Protein AF-A0A6I7WMU7-F1 (afdb_monomer_lite)

Secondary structure (DSSP, 8-state):
--THHHHHHHHHHHHHTTT--EE-TTS-EEEEEE-TTS-EEEEE---S---S---S--SS--HHHHHHHHHHTT---SS-PPPHHHHHHHHHTS--SSPEEEETT-TTTHHHHHHHHHHHHH----EEEE----PBPPTTSHHHHTT--BHHHHHHHHHHHHHHHHHHHTTTSTTGGG-------------SB------GGG--TTHHHHTS--B-TT--HHHHHHHHHHHTT--TTS-------TT--

Structure (mmCIF, N/CA/C/O backbone):
data_AF-A0A6I7WMU7-F1
#
_entry.id   AF-A0A6I7WMU7-F1
#
loop_
_atom_site.group_PDB
_atom_site.id
_atom_site.type_symbol
_atom_site.label_atom_id
_atom_site.label_alt_id
_atom_site.label_comp_id
_atom_site.label_asym_id
_atom_site.label_entity_id
_atom_site.label_seq_id
_atom_site.pdbx_PDB_ins_code
_atom_site.Cartn_x
_atom_site.Cartn_y
_atom_site.Cartn_z
_atom_site.occupancy
_atom_site.B_iso_or_equiv
_atom_site.auth_seq_id
_atom_site.auth_comp_id
_atom_site.auth_asym_id
_atom_site.auth_atom_id
_atom_site.pdbx_PDB_model_num
ATOM 1 N N . MET A 1 1 ? 6.318 29.743 -9.364 1.00 38.62 1 MET A N 1
ATOM 2 C CA . MET A 1 1 ? 6.010 30.972 -8.595 1.00 38.62 1 MET A CA 1
ATOM 3 C C . MET A 1 1 ? 6.108 30.653 -7.111 1.00 38.62 1 MET A C 1
ATOM 5 O O . MET A 1 1 ? 5.405 29.764 -6.656 1.00 38.62 1 MET A O 1
ATOM 9 N N . LYS A 1 2 ? 7.014 31.301 -6.366 1.00 37.59 2 LYS A N 1
ATOM 10 C CA . LYS A 1 2 ? 7.164 31.074 -4.916 1.00 37.59 2 LYS A CA 1
ATOM 11 C C . LYS A 1 2 ? 5.981 31.730 -4.185 1.00 37.59 2 LYS A C 1
ATOM 13 O O . LYS A 1 2 ? 5.792 32.938 -4.317 1.00 37.59 2 LYS A O 1
ATOM 18 N N . SER A 1 3 ? 5.211 30.947 -3.427 1.00 47.94 3 SER A N 1
ATOM 19 C CA . SER A 1 3 ? 3.960 31.338 -2.742 1.00 47.94 3 SER A CA 1
ATOM 20 C C . SER A 1 3 ? 4.058 32.602 -1.869 1.00 47.94 3 SER A C 1
ATOM 22 O O . SER A 1 3 ? 3.059 33.288 -1.679 1.00 47.94 3 SER A O 1
ATOM 24 N N . GLY A 1 4 ? 5.255 32.971 -1.402 1.00 50.78 4 GLY A N 1
ATOM 25 C CA . GLY A 1 4 ? 5.476 34.154 -0.560 1.00 50.78 4 GLY A CA 1
ATOM 26 C C . GLY A 1 4 ? 5.366 35.520 -1.258 1.00 50.78 4 GLY A C 1
ATOM 27 O O . GLY A 1 4 ? 5.143 36.525 -0.587 1.00 50.78 4 GLY A O 1
ATOM 28 N N . TRP A 1 5 ? 5.488 35.597 -2.589 1.00 55.75 5 TRP A N 1
ATOM 29 C CA . TRP A 1 5 ? 5.478 36.894 -3.292 1.00 55.75 5 TRP A CA 1
ATOM 30 C C . TRP A 1 5 ? 4.079 37.503 -3.415 1.00 55.75 5 TRP A C 1
ATOM 32 O O . TRP A 1 5 ? 3.939 38.723 -3.358 1.00 55.75 5 TRP A O 1
ATOM 42 N N . SER A 1 6 ? 3.047 36.660 -3.509 1.00 59.81 6 SER A N 1
ATOM 43 C CA . SER A 1 6 ? 1.649 37.102 -3.597 1.00 59.81 6 SER A CA 1
ATOM 44 C C . SER A 1 6 ? 1.168 37.760 -2.297 1.00 59.81 6 SER A C 1
ATOM 46 O O . SER A 1 6 ? 0.476 38.774 -2.337 1.00 59.81 6 SER A O 1
ATOM 48 N N . SER A 1 7 ? 1.590 37.254 -1.134 1.00 72.12 7 SER A N 1
ATOM 49 C CA . SER A 1 7 ? 1.251 37.868 0.159 1.00 72.12 7 SER A CA 1
ATOM 50 C C . SER A 1 7 ? 1.963 39.205 0.373 1.00 72.12 7 SER A C 1
ATOM 52 O O . SER A 1 7 ? 1.393 40.122 0.959 1.00 72.12 7 SER A O 1
ATOM 54 N N . LYS A 1 8 ? 3.195 39.345 -0.138 1.00 81.38 8 LYS A N 1
ATOM 55 C CA . LYS A 1 8 ? 3.955 40.600 -0.068 1.00 81.38 8 LYS A CA 1
ATOM 56 C C . LYS A 1 8 ? 3.312 41.703 -0.909 1.00 81.38 8 LYS A C 1
ATOM 58 O O . LYS A 1 8 ? 3.215 42.829 -0.433 1.00 81.38 8 LYS A O 1
ATOM 63 N N . SER A 1 9 ? 2.878 41.399 -2.135 1.00 83.69 9 SER A N 1
ATOM 64 C CA . SER A 1 9 ? 2.210 42.393 -2.987 1.00 83.69 9 SER A CA 1
ATOM 65 C C . SER A 1 9 ? 0.896 42.864 -2.365 1.00 83.69 9 SER A C 1
ATOM 67 O O . SER A 1 9 ? 0.684 44.065 -2.251 1.00 83.69 9 SER A O 1
ATOM 69 N N . LEU A 1 10 ? 0.088 41.936 -1.841 1.00 85.06 10 LEU A N 1
ATOM 70 C CA . LEU A 1 10 ? -1.159 42.261 -1.142 1.00 85.06 10 LEU A CA 1
ATOM 71 C C . LEU A 1 10 ? -0.935 43.147 0.089 1.00 85.06 10 LEU A C 1
ATOM 73 O O . LEU A 1 10 ? -1.696 44.083 0.317 1.00 85.06 10 LEU A O 1
ATOM 77 N N . LEU A 1 11 ? 0.119 42.888 0.868 1.00 85.06 11 LEU A N 1
ATOM 78 C CA . LEU A 1 11 ? 0.467 43.728 2.014 1.00 85.06 11 LEU A CA 1
ATOM 79 C C . LEU A 1 11 ? 0.868 45.144 1.577 1.00 85.06 11 LEU A C 1
ATOM 81 O O . LEU A 1 11 ? 0.455 46.124 2.194 1.00 85.06 11 LEU A O 1
ATOM 85 N N . ILE A 1 12 ? 1.649 45.266 0.501 1.00 88.44 12 ILE A N 1
ATOM 86 C CA . ILE A 1 12 ? 2.031 46.569 -0.059 1.00 88.44 12 ILE A CA 1
ATOM 87 C C . ILE A 1 12 ? 0.792 47.326 -0.547 1.00 88.44 12 ILE A C 1
ATOM 89 O O . ILE A 1 12 ? 0.663 48.520 -0.277 1.00 88.44 12 ILE A O 1
ATOM 93 N N . ASP A 1 13 ? -0.129 46.644 -1.223 1.00 88.00 13 ASP A N 1
ATOM 94 C CA . ASP A 1 13 ? -1.367 47.248 -1.712 1.00 88.00 13 ASP A CA 1
ATOM 95 C C . ASP A 1 13 ? -2.275 47.676 -0.555 1.00 88.00 13 ASP A C 1
ATOM 97 O O . ASP A 1 13 ? -2.855 48.757 -0.605 1.00 88.00 13 ASP A O 1
ATOM 101 N N . PHE A 1 14 ? -2.329 46.902 0.532 1.00 89.00 14 PHE A N 1
ATOM 102 C CA . PHE A 1 14 ? -3.042 47.269 1.758 1.00 89.00 14 PHE A CA 1
ATOM 103 C C . PHE A 1 14 ? -2.486 48.551 2.392 1.00 89.00 14 PHE A C 1
ATOM 105 O O . PHE A 1 14 ? -3.247 49.447 2.763 1.00 89.00 14 PHE A O 1
ATOM 112 N N . ILE A 1 15 ? -1.157 48.680 2.461 1.00 89.56 15 ILE A N 1
ATOM 113 C CA . ILE A 1 15 ? -0.492 49.889 2.967 1.00 89.56 15 ILE A CA 1
ATOM 114 C C . ILE A 1 15 ? -0.791 51.087 2.054 1.00 89.56 15 ILE A C 1
ATOM 116 O O . ILE A 1 15 ? -1.172 52.154 2.538 1.00 89.56 15 ILE A O 1
ATOM 120 N N . LYS A 1 16 ? -0.685 50.914 0.730 1.00 91.00 16 LYS A N 1
ATOM 121 C CA . LYS A 1 16 ? -1.023 51.961 -0.252 1.00 91.00 16 LYS A CA 1
ATOM 122 C C . LYS A 1 16 ? -2.491 52.375 -0.174 1.00 91.00 16 LYS A C 1
ATOM 124 O O . LYS A 1 16 ? -2.801 53.555 -0.314 1.00 91.00 16 LYS A O 1
ATOM 129 N N . ASN A 1 17 ? -3.382 51.430 0.115 1.00 90.06 17 ASN A N 1
ATOM 130 C CA . ASN A 1 17 ? -4.813 51.661 0.285 1.00 90.06 17 ASN A CA 1
ATOM 131 C C . ASN A 1 17 ? -5.176 52.221 1.676 1.00 90.06 17 ASN A C 1
ATOM 133 O O . ASN A 1 17 ? -6.310 52.083 2.134 1.00 90.06 17 ASN A O 1
ATOM 137 N N . LYS A 1 18 ? -4.219 52.851 2.376 1.00 89.94 18 LYS A N 1
ATOM 138 C CA . LYS A 1 18 ? -4.405 53.462 3.703 1.00 89.94 18 LYS A CA 1
ATOM 139 C C . LYS A 1 18 ? -5.011 52.489 4.721 1.00 89.94 18 LYS A C 1
ATOM 141 O O . LYS A 1 18 ? -5.910 52.859 5.474 1.00 89.94 18 LYS A O 1
ATOM 146 N N . TYR A 1 19 ? -4.530 51.244 4.716 1.00 87.12 19 TYR A N 1
ATOM 147 C CA . TYR A 1 19 ? -4.956 50.174 5.624 1.00 87.12 19 TYR A CA 1
ATOM 148 C C . TYR A 1 19 ? -6.434 49.774 5.486 1.00 87.12 19 TYR A C 1
ATOM 150 O O . TYR A 1 19 ? -7.016 49.178 6.393 1.00 87.12 19 TYR A O 1
ATOM 158 N N . LYS A 1 20 ? -7.055 50.086 4.344 1.00 86.62 20 LYS A N 1
ATOM 159 C CA . LYS A 1 20 ? -8.360 49.539 3.968 1.00 86.62 20 LYS A CA 1
ATOM 160 C C . LYS A 1 20 ? -8.177 48.173 3.325 1.00 86.62 20 LYS A C 1
ATOM 162 O O . LYS A 1 20 ? -7.182 47.939 2.639 1.00 86.62 20 LYS A O 1
ATOM 167 N N . ALA A 1 21 ? -9.149 47.289 3.540 1.00 86.69 21 ALA A N 1
ATOM 168 C CA . ALA A 1 21 ? -9.131 45.942 2.985 1.00 86.69 21 ALA A CA 1
ATOM 169 C C . ALA A 1 21 ? -8.868 45.962 1.468 1.00 86.69 21 ALA A C 1
ATOM 171 O O . ALA A 1 21 ? -9.363 46.827 0.740 1.00 86.69 21 ALA A O 1
ATOM 172 N N . VAL A 1 22 ? -8.056 45.014 1.008 1.00 87.31 22 VAL A N 1
ATOM 173 C CA . VAL A 1 22 ? -7.687 44.835 -0.399 1.00 87.31 22 VAL A CA 1
ATOM 174 C C . VAL A 1 22 ? -8.226 43.513 -0.904 1.00 87.31 22 VAL A C 1
ATOM 176 O O . VAL A 1 22 ? -8.307 42.536 -0.165 1.00 87.31 22 VAL A O 1
ATOM 179 N N . THR A 1 23 ? -8.624 43.485 -2.168 1.00 84.19 23 THR A N 1
ATOM 180 C CA . THR A 1 23 ? -9.199 42.287 -2.779 1.00 84.19 23 THR A CA 1
ATOM 181 C C . THR A 1 23 ? -8.078 41.399 -3.304 1.00 84.19 23 THR A C 1
ATOM 183 O O . THR A 1 23 ? -7.192 41.877 -4.011 1.00 84.19 23 THR A O 1
ATOM 186 N N . ASP A 1 24 ? -8.091 40.116 -2.945 1.00 77.38 24 ASP A N 1
ATOM 187 C CA . ASP A 1 24 ? -7.130 39.152 -3.470 1.00 77.38 24 ASP A CA 1
ATOM 188 C C . ASP A 1 24 ? -7.499 38.659 -4.881 1.00 77.38 24 ASP A C 1
ATOM 190 O O . ASP A 1 24 ? -8.556 38.966 -5.429 1.00 77.38 24 ASP A O 1
ATOM 194 N N . ILE A 1 25 ? -6.613 37.862 -5.483 1.00 71.75 25 ILE A N 1
ATOM 195 C CA . ILE A 1 25 ? -6.781 37.298 -6.837 1.00 71.75 25 ILE A CA 1
ATOM 196 C C . ILE A 1 25 ? -8.052 36.425 -6.948 1.00 71.75 25 ILE A C 1
ATOM 198 O O . ILE A 1 25 ? -8.518 36.136 -8.044 1.00 71.75 25 ILE A O 1
ATOM 202 N N . LYS A 1 26 ? -8.613 35.982 -5.815 1.00 68.12 26 LYS A N 1
ATOM 203 C CA . LYS A 1 26 ? -9.833 35.172 -5.730 1.00 68.12 26 LYS A CA 1
ATOM 204 C C . LYS A 1 26 ? -11.076 36.019 -5.433 1.00 68.12 26 LYS A C 1
ATOM 206 O O . LYS A 1 26 ? -12.124 35.452 -5.132 1.00 68.12 26 LYS A O 1
ATOM 211 N N . GLY A 1 27 ? -10.970 37.348 -5.485 1.00 73.00 27 GLY A N 1
ATOM 212 C CA . GLY A 1 27 ? -12.075 38.257 -5.190 1.00 73.00 27 GLY A CA 1
ATOM 213 C C . GLY A 1 27 ? -12.394 38.388 -3.697 1.00 73.00 27 GLY A C 1
ATOM 214 O O . GLY A 1 27 ? -13.446 38.921 -3.358 1.00 73.00 27 GLY A O 1
ATOM 215 N N . GLN A 1 28 ? -11.535 37.896 -2.794 1.00 78.62 28 GLN A N 1
ATOM 216 C CA . GLN A 1 28 ? -11.795 37.920 -1.350 1.00 78.62 28 GLN A CA 1
ATOM 217 C C . GLN A 1 28 ? -11.205 39.173 -0.701 1.00 78.62 28 GLN A C 1
ATOM 219 O O . GLN A 1 28 ? -10.036 39.508 -0.911 1.00 78.62 28 GLN A O 1
ATOM 224 N N . SER A 1 29 ? -12.000 39.836 0.138 1.00 83.31 29 SER A N 1
ATOM 225 C CA . SER A 1 29 ? -11.567 40.974 0.953 1.00 83.31 29 SER A CA 1
ATOM 226 C C . SER A 1 29 ? -10.554 40.508 2.007 1.00 83.31 29 SER A C 1
ATOM 228 O O . SER A 1 29 ? -10.826 39.622 2.818 1.00 83.31 29 SER A O 1
ATOM 230 N N . SER A 1 30 ? -9.345 41.065 1.960 1.00 85.44 30 SER A N 1
ATOM 231 C CA . SER A 1 30 ? -8.217 40.719 2.827 1.00 85.44 30 SER A CA 1
ATOM 232 C C . SER A 1 30 ? -7.725 41.952 3.587 1.00 85.44 30 SER A C 1
ATOM 234 O O . SER A 1 30 ? -7.517 43.016 3.000 1.00 85.44 30 SER A O 1
ATOM 236 N N . ARG A 1 31 ? -7.479 41.807 4.892 1.00 88.25 31 ARG A N 1
ATOM 237 C CA . ARG A 1 31 ? -6.852 42.829 5.748 1.00 88.25 31 ARG A CA 1
ATOM 238 C C . ARG A 1 31 ? -5.665 42.246 6.503 1.00 88.25 31 ARG A C 1
ATOM 240 O O . ARG A 1 31 ? -5.637 41.050 6.774 1.00 88.25 31 ARG A O 1
ATOM 247 N N . PHE A 1 32 ? -4.709 43.088 6.873 1.00 89.75 32 PHE A N 1
ATOM 248 C CA . PHE A 1 32 ? -3.531 42.669 7.632 1.00 89.75 32 PHE A CA 1
ATOM 249 C C . PHE A 1 32 ? -3.586 43.217 9.058 1.00 89.75 32 PHE A C 1
ATOM 251 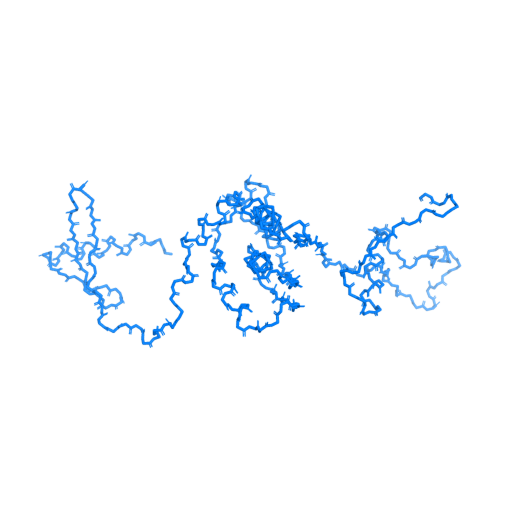O O . PHE A 1 32 ? -4.024 44.349 9.271 1.00 89.75 32 PHE A O 1
ATOM 258 N N . VAL A 1 33 ? -3.151 42.414 10.026 1.00 87.94 33 VAL A N 1
ATOM 259 C CA . VAL A 1 33 ? -3.035 42.796 11.439 1.00 87.94 33 VAL A CA 1
ATOM 260 C C . VAL A 1 33 ? -1.673 42.397 11.985 1.00 87.94 33 VAL A C 1
ATOM 262 O O . VAL A 1 33 ? -1.030 41.488 11.464 1.00 87.94 33 VAL A O 1
ATOM 265 N N . ILE A 1 34 ? -1.240 43.079 13.040 1.00 88.75 34 ILE A N 1
ATOM 266 C CA . ILE A 1 34 ? -0.074 42.673 13.822 1.00 88.75 34 ILE A CA 1
ATOM 267 C C . ILE A 1 34 ? -0.601 41.865 15.004 1.00 88.75 34 ILE A C 1
ATOM 269 O O . ILE A 1 34 ? -1.446 42.349 15.759 1.00 88.75 34 ILE A O 1
ATOM 273 N N . SER A 1 35 ? -0.145 40.624 15.131 1.00 84.12 35 SER A N 1
ATOM 274 C CA . SER A 1 35 ? -0.492 39.756 16.247 1.00 84.12 35 SER A CA 1
ATOM 275 C C . SER A 1 35 ? 0.135 40.273 17.554 1.00 84.12 35 SER A C 1
ATOM 277 O O . SER A 1 35 ? 1.104 41.037 17.523 1.00 84.12 35 SER A O 1
ATOM 279 N N . PRO A 1 36 ? -0.333 39.813 18.728 1.00 85.81 36 PRO A N 1
ATOM 280 C CA . PRO A 1 36 ? 0.315 40.125 20.006 1.00 85.81 36 PRO A CA 1
ATOM 281 C C . PRO A 1 36 ? 1.791 39.698 20.075 1.00 85.81 36 PRO A C 1
ATOM 283 O O . PRO A 1 36 ? 2.553 40.246 20.864 1.00 85.81 36 PRO A O 1
ATOM 286 N N . THR A 1 37 ? 2.205 38.740 19.238 1.00 86.69 37 THR A N 1
ATOM 287 C CA . THR A 1 37 ? 3.594 38.269 19.121 1.00 86.69 37 THR A CA 1
ATOM 288 C C . THR A 1 37 ? 4.431 39.091 18.133 1.00 86.69 37 THR A C 1
ATOM 290 O O . THR A 1 37 ? 5.603 38.788 17.929 1.00 86.69 37 THR A O 1
ATOM 293 N N . GLY A 1 38 ? 3.856 40.130 17.516 1.00 82.25 38 GLY A N 1
ATOM 294 C CA . GLY A 1 38 ? 4.527 40.999 16.547 1.00 82.25 38 GLY A CA 1
ATOM 295 C C . GLY A 1 38 ? 4.565 40.451 15.115 1.00 82.25 38 GLY A C 1
ATOM 296 O O . GLY A 1 38 ? 5.175 41.070 14.244 1.00 82.25 38 GLY A O 1
ATOM 297 N N . ALA A 1 39 ? 3.918 39.314 14.843 1.00 83.00 39 ALA A N 1
ATOM 298 C CA . ALA A 1 39 ? 3.840 38.741 13.502 1.00 83.00 39 ALA A CA 1
ATOM 299 C C . ALA A 1 39 ? 2.757 39.438 12.663 1.00 83.00 39 ALA A C 1
ATOM 301 O O . ALA A 1 39 ? 1.705 39.814 13.173 1.00 83.00 39 ALA A O 1
ATOM 302 N N . ILE A 1 40 ? 2.993 39.594 11.357 1.00 86.00 40 ILE A N 1
ATOM 303 C CA . ILE A 1 40 ? 1.976 40.109 10.432 1.00 86.00 40 ILE A CA 1
ATOM 304 C C . ILE A 1 40 ? 1.095 38.945 9.983 1.00 86.00 40 ILE A C 1
ATOM 306 O O . ILE A 1 40 ? 1.564 38.026 9.311 1.00 86.00 40 ILE A O 1
ATOM 310 N N . GLU A 1 41 ? -0.188 39.015 10.309 1.00 85.06 41 GLU A N 1
ATOM 311 C CA . GLU A 1 41 ? -1.189 38.019 9.941 1.00 85.06 41 GLU A CA 1
ATOM 312 C C . GLU A 1 41 ? -2.168 38.598 8.919 1.00 85.06 41 GLU A C 1
ATOM 314 O O . GLU A 1 41 ? -2.532 39.776 8.975 1.00 85.06 41 GLU A O 1
ATOM 319 N N . VAL A 1 42 ? -2.612 37.764 7.973 1.00 85.56 42 VAL A N 1
ATOM 320 C CA . VAL A 1 42 ? -3.660 38.138 7.018 1.00 85.56 42 VAL A CA 1
ATOM 321 C C . VAL A 1 42 ? -4.993 37.552 7.469 1.00 85.56 42 VAL A C 1
ATOM 323 O O . VAL A 1 42 ? -5.119 36.349 7.691 1.00 85.56 42 VAL A O 1
ATOM 326 N N . ILE A 1 43 ? -6.002 38.406 7.576 1.00 82.19 43 ILE A N 1
ATOM 327 C CA . ILE A 1 43 ? -7.381 38.029 7.865 1.00 82.19 43 ILE A CA 1
ATOM 328 C C . ILE A 1 43 ? -8.165 38.171 6.565 1.00 82.19 43 ILE A C 1
ATOM 330 O O . ILE A 1 43 ? -8.240 39.260 5.995 1.00 82.19 43 ILE A O 1
ATOM 334 N N . LYS A 1 44 ? -8.742 37.064 6.097 1.00 83.62 44 LYS A N 1
ATOM 335 C CA . LYS A 1 44 ? -9.575 37.026 4.892 1.00 83.62 44 LYS A CA 1
ATOM 336 C C . LYS A 1 44 ? -11.040 36.908 5.278 1.00 83.62 44 LYS A C 1
ATOM 338 O O . LYS A 1 44 ? -11.408 35.974 5.993 1.00 83.62 44 LYS A O 1
ATOM 343 N N . GLU A 1 45 ? -11.871 37.816 4.785 1.00 76.62 45 GLU A N 1
ATOM 344 C CA . GLU A 1 45 ? -13.320 37.648 4.831 1.00 76.62 45 GLU A CA 1
ATOM 345 C C . GLU A 1 45 ? -13.689 36.542 3.844 1.00 76.62 45 GLU A C 1
ATOM 347 O O . GLU A 1 45 ? -13.525 36.668 2.628 1.00 76.62 45 GLU A O 1
ATOM 352 N N . ARG A 1 46 ? -14.118 35.398 4.383 1.00 62.28 46 ARG A N 1
ATOM 353 C CA . ARG A 1 46 ? -14.562 34.275 3.560 1.00 62.28 46 ARG A CA 1
ATOM 354 C C . ARG A 1 46 ? -15.827 34.695 2.815 1.00 62.28 46 ARG A C 1
ATOM 356 O O . ARG A 1 46 ? -16.781 35.153 3.435 1.00 62.28 46 ARG A O 1
ATOM 363 N N . SER A 1 47 ? -15.833 34.502 1.497 1.00 59.59 47 SER A N 1
ATOM 364 C CA . SER A 1 47 ? -17.059 34.564 0.699 1.00 59.59 47 SER A CA 1
ATOM 365 C C . SER A 1 47 ? -18.104 33.616 1.296 1.00 59.59 47 SER A C 1
ATOM 367 O O . SER A 1 47 ? -17.786 32.469 1.613 1.00 59.59 47 SER A O 1
ATOM 369 N N . THR A 1 48 ? -19.345 34.088 1.436 1.00 54.78 48 THR A N 1
ATOM 370 C CA . THR A 1 48 ? -20.511 33.270 1.813 1.00 54.78 48 THR A CA 1
ATOM 371 C C . THR A 1 48 ? -20.880 32.251 0.737 1.00 54.78 48 THR A C 1
ATOM 373 O O . THR A 1 48 ? -21.633 31.319 1.006 1.00 54.78 48 THR A O 1
ATOM 376 N N . ILE A 1 49 ? -20.305 32.374 -0.463 1.00 51.50 49 ILE A N 1
ATOM 377 C CA . ILE A 1 49 ? -20.366 31.346 -1.497 1.00 51.50 49 ILE A CA 1
ATOM 378 C C . ILE A 1 49 ? -19.328 30.277 -1.136 1.00 51.50 49 ILE A C 1
ATOM 380 O O . ILE A 1 49 ? -18.211 30.242 -1.657 1.00 51.50 49 ILE A O 1
ATOM 384 N N . GLN A 1 50 ? -19.698 29.412 -0.190 1.00 53.69 50 GLN A N 1
ATOM 385 C CA . GLN A 1 50 ? -19.123 28.075 -0.088 1.00 53.69 50 GLN A CA 1
ATOM 386 C C . GLN A 1 50 ? -19.228 27.422 -1.471 1.00 53.69 50 GLN A C 1
ATOM 388 O O . GLN A 1 50 ? -20.268 27.509 -2.121 1.00 53.69 50 GLN A O 1
ATOM 393 N N . SER A 1 51 ? -18.171 26.754 -1.937 1.00 49.16 51 SER A N 1
ATOM 394 C CA . SER A 1 51 ? -18.318 25.815 -3.047 1.00 49.16 51 SER A CA 1
ATOM 395 C C . SER A 1 51 ? -19.465 24.866 -2.694 1.00 49.16 51 SER A C 1
ATOM 397 O O . SER A 1 51 ? -19.351 24.131 -1.718 1.00 49.16 51 SER A O 1
ATOM 399 N N . HIS A 1 52 ? -20.560 24.900 -3.458 1.00 49.25 52 HIS A N 1
ATOM 400 C CA . HIS A 1 52 ? -21.800 24.146 -3.211 1.00 49.25 52 HIS A CA 1
ATOM 401 C C . HIS A 1 52 ? -21.638 22.616 -3.225 1.00 49.25 52 HIS A C 1
ATOM 403 O O . HIS A 1 52 ? -22.618 21.887 -3.117 1.00 49.25 52 HIS A O 1
ATOM 409 N N . VAL A 1 53 ? -20.409 22.108 -3.302 1.00 53.25 53 VAL A N 1
ATOM 410 C CA . VAL A 1 53 ? -20.108 20.738 -2.912 1.00 53.25 53 VAL A CA 1
ATOM 411 C C . VAL A 1 53 ? -19.833 20.743 -1.410 1.00 53.25 53 VAL A C 1
ATOM 413 O O . VAL A 1 53 ? -18.688 20.793 -0.962 1.00 53.25 53 VAL A O 1
ATOM 416 N N . ILE A 1 54 ? -20.909 20.699 -0.623 1.00 47.16 54 ILE A N 1
ATOM 417 C CA . ILE A 1 54 ? -20.831 20.141 0.726 1.00 47.16 54 ILE A CA 1
ATOM 418 C C . ILE A 1 54 ? -20.509 18.665 0.505 1.00 47.16 54 ILE A C 1
ATOM 420 O O . ILE A 1 54 ? -21.378 17.875 0.145 1.00 47.16 54 ILE A O 1
ATOM 424 N N . SER A 1 55 ? -19.235 18.302 0.622 1.00 58.78 55 SER A N 1
ATOM 425 C CA . SER A 1 55 ? -18.868 16.896 0.736 1.00 58.78 55 SER A CA 1
ATOM 426 C C . SER A 1 55 ? -19.597 16.347 1.958 1.00 58.78 55 SER A C 1
ATOM 428 O O . SER A 1 55 ? -19.321 16.786 3.069 1.00 58.78 55 SER A O 1
ATOM 430 N N . SER A 1 56 ? -20.510 15.391 1.772 1.00 67.06 56 SER A N 1
ATOM 431 C CA . SER A 1 56 ? -21.150 14.675 2.888 1.00 67.06 56 SER A CA 1
ATOM 432 C C . SER A 1 56 ? -20.150 13.838 3.700 1.00 67.06 56 SER A C 1
ATOM 434 O O . SER A 1 56 ? -20.509 13.256 4.719 1.00 67.06 56 SER A O 1
ATOM 436 N N . LEU A 1 57 ? -18.900 13.750 3.236 1.00 77.62 57 LEU A N 1
ATOM 437 C CA . LEU A 1 57 ? -17.797 13.108 3.932 1.00 77.62 57 LEU A CA 1
ATOM 438 C C . LEU A 1 57 ? -17.150 14.108 4.892 1.00 77.62 57 LEU A C 1
ATOM 440 O O . LEU A 1 57 ? -16.332 14.937 4.485 1.00 77.62 57 LEU A O 1
ATOM 444 N N . GLU A 1 58 ? -17.513 14.005 6.165 1.00 82.06 58 GLU A N 1
ATOM 445 C CA . GLU A 1 58 ? -16.906 14.747 7.267 1.00 82.06 58 GLU A CA 1
ATOM 446 C C . GLU A 1 58 ? -16.038 13.814 8.123 1.00 82.06 58 GLU A C 1
ATOM 448 O O . GLU A 1 58 ? -16.266 12.608 8.185 1.00 82.06 58 GLU A O 1
ATOM 453 N N . ASN A 1 59 ? -15.031 14.368 8.803 1.00 83.12 59 ASN A N 1
ATOM 454 C CA . ASN A 1 59 ? -14.205 13.657 9.793 1.00 83.12 59 ASN A CA 1
ATOM 455 C C . ASN A 1 59 ? -13.388 12.445 9.285 1.00 83.12 59 ASN A C 1
ATOM 457 O O . ASN A 1 59 ? -12.854 11.693 10.095 1.00 83.12 59 ASN A O 1
ATOM 461 N N . LEU A 1 60 ? -13.186 12.292 7.971 1.00 86.19 60 LEU A N 1
ATOM 462 C CA . LEU A 1 60 ? -12.379 11.207 7.371 1.00 86.19 60 LEU A CA 1
ATOM 463 C C . LEU A 1 60 ? -10.877 11.526 7.237 1.00 86.19 60 LEU A C 1
ATOM 465 O O . LEU A 1 60 ? -10.161 10.904 6.455 1.00 86.19 60 LEU A O 1
ATOM 469 N N . GLY A 1 61 ? -10.397 12.513 7.995 1.00 83.94 61 GLY A N 1
ATOM 470 C CA . GLY A 1 61 ? -9.011 12.966 7.953 1.00 83.94 61 GLY A CA 1
ATOM 471 C C . GLY A 1 61 ? -8.695 13.902 6.780 1.00 83.94 61 GLY A C 1
ATOM 472 O O . GLY A 1 61 ? -9.435 14.029 5.809 1.00 83.94 61 GLY A O 1
ATOM 473 N N . GLY A 1 62 ? -7.572 14.604 6.904 1.00 86.88 62 GLY A N 1
ATOM 474 C CA . GLY A 1 62 ? -7.051 15.523 5.892 1.00 86.88 62 GLY A CA 1
ATOM 475 C C . GLY A 1 62 ? -5.541 15.354 5.717 1.00 86.88 62 GLY A C 1
ATOM 476 O O . GLY A 1 62 ? -4.936 14.543 6.425 1.00 86.88 62 GLY A O 1
ATOM 477 N N . PRO A 1 63 ? -4.906 16.132 4.822 1.00 85.94 63 PRO A N 1
ATOM 478 C CA . PRO A 1 63 ? -3.488 15.976 4.488 1.00 85.94 63 PRO A CA 1
ATOM 479 C C . PRO A 1 63 ? -2.554 16.025 5.705 1.00 85.94 63 PRO A C 1
ATOM 481 O O . PRO A 1 63 ? -1.591 15.271 5.777 1.00 85.94 63 PRO A O 1
ATOM 484 N N . GLN A 1 64 ? -2.859 16.869 6.696 1.00 86.44 64 GLN A N 1
ATOM 485 C CA . GLN A 1 64 ? -2.054 16.997 7.914 1.00 86.44 64 GLN A CA 1
ATOM 486 C C . GLN A 1 64 ? -2.118 15.735 8.778 1.00 86.44 64 GLN A C 1
ATOM 488 O O . GLN A 1 64 ? -1.090 15.272 9.263 1.00 86.44 64 GLN A O 1
ATOM 493 N N . LYS A 1 65 ? -3.318 15.164 8.951 1.00 88.50 65 LYS A N 1
ATOM 494 C CA . LYS A 1 65 ? -3.513 13.933 9.728 1.00 88.50 65 LYS A CA 1
ATOM 495 C C . LYS A 1 65 ? -2.859 12.743 9.028 1.00 88.50 65 LYS A C 1
ATOM 497 O O . LYS A 1 65 ? -2.134 11.994 9.670 1.00 88.50 65 LYS A O 1
ATOM 502 N N . ALA A 1 66 ? -3.043 12.630 7.713 1.00 92.12 66 ALA A N 1
ATOM 503 C CA . ALA A 1 66 ? -2.415 11.583 6.914 1.00 92.12 66 ALA A CA 1
ATOM 504 C C . ALA A 1 66 ? -0.875 11.669 6.969 1.00 92.12 66 ALA A C 1
ATOM 506 O O . ALA A 1 66 ? -0.201 10.652 7.118 1.00 92.12 66 ALA A O 1
ATOM 507 N N . GLY A 1 67 ? -0.317 12.885 6.923 1.00 91.88 67 GLY A N 1
ATOM 508 C CA . GLY A 1 67 ? 1.115 13.124 7.121 1.00 91.88 67 GLY A CA 1
ATOM 509 C C . GLY A 1 67 ? 1.608 12.771 8.532 1.00 91.88 67 GLY A C 1
ATOM 510 O O . GLY A 1 67 ? 2.701 12.234 8.693 1.00 91.88 67 GLY A O 1
ATOM 511 N N . ALA A 1 68 ? 0.806 13.036 9.566 1.00 91.62 68 ALA A N 1
ATOM 512 C CA . ALA A 1 68 ? 1.145 12.668 10.940 1.00 91.62 68 ALA A CA 1
ATOM 513 C C . ALA A 1 68 ? 1.136 11.146 11.160 1.00 91.62 68 ALA A C 1
ATOM 515 O O . ALA A 1 68 ? 2.004 10.633 11.860 1.00 91.62 68 ALA A O 1
ATOM 516 N N . GLU A 1 69 ? 0.198 10.427 10.542 1.00 92.88 69 GLU A N 1
ATOM 517 C CA . GLU A 1 69 ? 0.099 8.967 10.627 1.00 92.88 69 GLU A CA 1
ATOM 518 C C . GLU A 1 69 ? 1.290 8.268 9.962 1.00 92.88 69 GLU A C 1
ATOM 520 O O . GLU A 1 69 ? 1.921 7.404 10.561 1.00 92.88 69 GLU A O 1
ATOM 525 N N . ILE A 1 70 ? 1.663 8.659 8.740 1.00 92.94 70 ILE A N 1
ATOM 526 C CA . ILE A 1 70 ? 2.828 8.038 8.094 1.00 92.94 70 ILE A CA 1
ATOM 527 C C . ILE A 1 70 ? 4.120 8.317 8.876 1.00 92.94 70 ILE A C 1
ATOM 529 O O . ILE A 1 70 ? 4.982 7.446 8.991 1.00 92.94 70 ILE A O 1
ATOM 533 N N . LYS A 1 71 ? 4.211 9.497 9.501 1.00 92.44 71 LYS A N 1
ATOM 534 C CA . LYS A 1 71 ? 5.323 9.863 10.377 1.00 92.44 71 LYS A CA 1
ATOM 535 C C . LYS A 1 71 ? 5.329 9.070 11.687 1.00 92.44 71 LYS A C 1
ATOM 537 O O . LYS A 1 71 ? 6.412 8.759 12.172 1.00 92.44 71 LYS A O 1
ATOM 542 N N . SER A 1 72 ? 4.170 8.735 12.261 1.00 94.62 72 SER A N 1
ATOM 543 C CA . SER A 1 72 ? 4.097 7.898 13.471 1.00 94.62 72 SER A CA 1
ATOM 544 C C . SER A 1 72 ? 4.480 6.442 13.205 1.00 94.62 72 SER A C 1
ATOM 546 O O . SER A 1 72 ? 4.926 5.759 14.119 1.00 94.62 72 SER A O 1
ATOM 548 N N . LEU A 1 73 ? 4.380 5.995 11.950 1.00 95.38 73 LEU A N 1
ATOM 549 C CA . LEU A 1 73 ? 4.967 4.742 11.468 1.00 95.38 73 LEU A CA 1
ATOM 550 C C . LEU A 1 73 ? 6.471 4.862 11.175 1.00 95.38 73 LEU A C 1
ATOM 552 O O . LEU A 1 73 ? 7.075 3.914 10.681 1.00 95.38 73 LEU A O 1
ATOM 556 N N . GLU A 1 74 ? 7.080 6.026 11.418 1.00 94.69 74 GLU A N 1
ATOM 557 C CA . GLU A 1 74 ? 8.483 6.320 11.109 1.00 94.69 74 GLU A CA 1
ATOM 558 C C . GLU A 1 74 ? 8.835 6.131 9.615 1.00 94.69 74 GLU A C 1
ATOM 560 O O . GLU A 1 74 ? 9.996 5.935 9.248 1.00 94.69 74 GLU A O 1
ATOM 565 N N . VAL A 1 75 ? 7.833 6.201 8.731 1.00 93.81 75 VAL A N 1
ATOM 566 C CA . VAL A 1 75 ? 8.019 6.127 7.280 1.00 93.81 75 VAL A CA 1
ATOM 567 C C . VAL A 1 75 ? 8.147 7.535 6.721 1.00 93.81 75 VAL A C 1
ATOM 569 O O . VAL A 1 75 ? 7.324 8.412 6.987 1.00 93.81 75 VAL A O 1
ATOM 572 N N . VAL A 1 76 ? 9.182 7.748 5.914 1.00 92.44 76 VAL A N 1
ATOM 573 C CA . VAL A 1 76 ? 9.434 9.037 5.269 1.00 92.44 76 VAL A CA 1
ATOM 574 C C . VAL A 1 76 ? 8.784 9.044 3.891 1.00 92.44 76 VAL A C 1
ATOM 576 O O . VAL A 1 76 ? 9.114 8.225 3.036 1.00 92.44 76 VAL A O 1
ATOM 579 N N . PHE A 1 77 ? 7.855 9.974 3.686 1.00 92.06 77 PHE A N 1
ATOM 580 C CA . PHE A 1 77 ? 7.191 10.204 2.409 1.00 92.06 77 PHE A CA 1
ATOM 581 C C . PHE A 1 77 ? 7.008 11.709 2.218 1.00 92.06 77 PHE A C 1
ATOM 583 O O . PHE A 1 77 ? 6.323 12.355 3.009 1.00 92.06 77 PHE A O 1
ATOM 590 N N . ASP A 1 78 ? 7.661 12.261 1.198 1.00 84.69 78 ASP A N 1
ATOM 591 C CA . ASP A 1 78 ? 7.732 13.710 0.973 1.00 84.69 78 ASP A CA 1
ATOM 592 C C . ASP A 1 78 ? 6.479 14.299 0.292 1.00 84.69 78 ASP A C 1
ATOM 594 O O . ASP A 1 78 ? 6.327 15.519 0.230 1.00 84.69 78 ASP A O 1
ATOM 598 N N . ASP A 1 79 ? 5.579 13.447 -0.208 1.00 88.19 79 ASP A N 1
ATOM 599 C CA . ASP A 1 79 ? 4.320 13.834 -0.858 1.00 88.19 79 ASP A CA 1
ATOM 600 C C . ASP A 1 79 ? 3.111 13.614 0.080 1.00 88.19 79 ASP A C 1
ATOM 602 O O . ASP A 1 79 ? 3.252 13.317 1.268 1.00 88.19 79 ASP A O 1
ATOM 606 N N . TYR A 1 80 ? 1.890 13.776 -0.426 1.00 90.38 80 TYR A N 1
ATOM 607 C CA . TYR A 1 80 ? 0.660 13.736 0.358 1.00 90.38 80 TYR A CA 1
ATOM 608 C C . TYR A 1 80 ? 0.032 12.332 0.364 1.00 90.38 80 TYR A C 1
ATOM 610 O O . TYR A 1 80 ? -0.602 11.934 -0.620 1.00 90.38 80 TYR A O 1
ATOM 618 N N . PRO A 1 81 ? 0.139 11.558 1.464 1.00 94.56 81 PRO A N 1
ATOM 619 C CA . PRO A 1 81 ? -0.571 10.290 1.570 1.00 94.56 81 PRO A CA 1
ATOM 620 C C . PRO A 1 81 ? -2.083 10.537 1.660 1.00 94.56 81 PRO A C 1
ATOM 622 O O . PRO A 1 81 ? -2.541 11.540 2.215 1.00 94.56 81 PRO A O 1
ATOM 625 N N . LYS A 1 82 ? -2.884 9.592 1.156 1.00 94.50 82 LYS A N 1
ATOM 626 C CA . LYS A 1 82 ? -4.331 9.609 1.415 1.00 94.50 82 LYS A CA 1
ATOM 627 C C . LYS A 1 82 ? -4.591 9.322 2.906 1.00 94.50 82 LYS A C 1
ATOM 629 O O . LYS A 1 82 ? -3.845 8.514 3.470 1.00 94.50 82 LYS A O 1
ATOM 634 N N . PRO A 1 83 ? -5.625 9.918 3.531 1.00 94.81 83 PRO A N 1
ATOM 635 C CA . PRO A 1 83 ? -6.055 9.546 4.881 1.00 94.81 83 PRO A CA 1
ATOM 636 C C . PRO A 1 83 ? -6.536 8.092 4.944 1.00 94.81 83 PRO A C 1
ATOM 638 O O . PRO A 1 83 ? -7.267 7.657 4.050 1.00 94.81 83 PRO A O 1
ATOM 641 N N . VAL A 1 84 ? -6.160 7.348 5.988 1.00 96.19 84 VAL A N 1
ATOM 642 C CA . VAL A 1 84 ? -6.598 5.953 6.164 1.00 96.19 84 VAL A CA 1
ATOM 643 C C . VAL A 1 84 ? -8.093 5.867 6.407 1.00 96.19 84 VAL A C 1
ATOM 645 O O . VAL A 1 84 ? -8.742 5.033 5.781 1.00 96.19 84 VAL A O 1
ATOM 648 N N . GLU A 1 85 ? -8.668 6.754 7.222 1.00 94.69 85 GLU A N 1
ATOM 649 C CA . GLU A 1 85 ? -10.095 6.681 7.554 1.00 94.69 85 GLU A CA 1
ATOM 650 C C . GLU A 1 85 ? -10.983 6.875 6.325 1.00 94.69 85 GLU A C 1
ATOM 652 O O . GLU A 1 85 ? -12.016 6.219 6.193 1.00 94.69 85 GLU A O 1
ATOM 657 N N . LEU A 1 86 ? -10.555 7.726 5.387 1.00 94.06 86 LEU A N 1
ATOM 658 C CA . LEU A 1 86 ? -11.229 7.881 4.103 1.00 94.06 86 LEU A CA 1
ATOM 659 C C . LEU A 1 86 ? -11.242 6.564 3.323 1.00 94.06 86 LEU A C 1
ATOM 661 O O . LEU A 1 86 ? -12.283 6.172 2.803 1.00 94.06 86 LEU A O 1
ATOM 665 N N . VAL A 1 87 ? -10.111 5.862 3.248 1.00 95.50 87 VAL A N 1
ATOM 666 C CA . VAL A 1 87 ? -10.042 4.593 2.511 1.00 95.50 87 VAL A CA 1
ATOM 667 C C . VAL A 1 87 ? -10.807 3.487 3.240 1.00 95.50 87 VAL A C 1
ATOM 669 O O . VAL A 1 87 ? -11.522 2.724 2.595 1.00 95.50 87 VAL A O 1
ATOM 672 N N . GLN A 1 88 ? -10.753 3.434 4.573 1.00 94.50 88 GLN A N 1
ATOM 673 C CA . GLN A 1 88 ? -11.562 2.500 5.360 1.00 94.50 88 GLN A CA 1
ATOM 674 C C . GLN A 1 88 ? -13.060 2.719 5.143 1.00 94.50 88 GLN A C 1
ATOM 676 O O . GLN A 1 88 ? -13.803 1.750 4.997 1.00 94.50 88 GLN A O 1
ATOM 681 N N . TYR A 1 89 ? -13.503 3.979 5.110 1.00 93.62 89 TYR A N 1
ATOM 682 C CA . TYR A 1 89 ? -14.886 4.333 4.810 1.00 93.62 89 TYR A CA 1
ATOM 683 C C . TYR A 1 89 ? -15.306 3.796 3.438 1.00 93.62 89 TYR A C 1
ATOM 685 O O . TYR A 1 89 ? -16.329 3.123 3.339 1.00 93.62 89 TYR A O 1
ATOM 693 N N . LEU A 1 90 ? -14.487 4.018 2.403 1.00 92.38 90 LEU A N 1
ATOM 694 C CA . LEU A 1 90 ? -14.760 3.525 1.050 1.00 92.38 90 LEU A CA 1
ATOM 695 C C . LEU A 1 90 ? -14.817 1.992 1.000 1.00 92.38 90 LEU A C 1
ATOM 697 O O . LEU A 1 90 ? -15.740 1.435 0.414 1.00 92.38 90 LEU A O 1
ATOM 701 N N . CYS A 1 91 ? -13.884 1.302 1.660 1.00 92.19 91 CYS A N 1
ATOM 702 C CA . CYS A 1 91 ? -13.899 -0.158 1.747 1.00 92.19 91 CYS A CA 1
ATOM 703 C C . CYS A 1 91 ? -15.146 -0.682 2.481 1.00 92.19 91 CYS A C 1
ATOM 705 O O . CYS A 1 91 ? -15.727 -1.673 2.052 1.00 92.19 91 CYS A O 1
ATOM 707 N N . LYS A 1 92 ? -15.600 -0.001 3.545 1.00 90.69 92 LYS A N 1
ATOM 708 C CA . LYS A 1 92 ? -16.816 -0.349 4.307 1.00 90.69 92 LYS A CA 1
ATOM 709 C C . LYS A 1 92 ? -18.115 -0.159 3.513 1.00 90.69 92 LYS A C 1
ATOM 711 O O . LYS A 1 92 ? -19.132 -0.732 3.893 1.00 90.69 92 LYS A O 1
ATOM 716 N N . MET A 1 93 ? -18.105 0.607 2.416 1.00 88.56 93 MET A N 1
ATOM 717 C CA . MET A 1 93 ? -19.266 0.691 1.516 1.00 88.56 93 MET A CA 1
ATOM 718 C C . MET A 1 93 ? -19.541 -0.641 0.802 1.00 88.56 93 MET A C 1
ATOM 720 O O . MET A 1 93 ? -20.657 -0.867 0.336 1.00 88.56 93 MET A O 1
ATOM 724 N N . ILE A 1 94 ? -18.544 -1.526 0.732 1.00 83.38 94 ILE A N 1
ATOM 725 C CA . ILE A 1 94 ? -18.673 -2.882 0.207 1.00 83.38 94 ILE A CA 1
ATOM 726 C C . ILE A 1 94 ? -18.856 -3.827 1.403 1.00 83.38 94 ILE A C 1
ATOM 728 O O . ILE A 1 94 ? -18.018 -3.890 2.298 1.00 83.38 94 ILE A O 1
ATOM 732 N N . TYR A 1 95 ? -19.982 -4.547 1.452 1.00 69.62 95 TYR A N 1
ATOM 733 C CA . TYR A 1 95 ? -20.402 -5.300 2.648 1.00 69.62 95 TYR A CA 1
ATOM 734 C C . TYR A 1 95 ? -19.499 -6.497 2.996 1.00 69.62 95 TYR A C 1
ATOM 736 O O . TYR A 1 95 ? -19.503 -6.972 4.130 1.00 69.62 95 TYR A O 1
ATOM 744 N N . ARG A 1 96 ? -18.742 -7.027 2.033 1.00 86.94 96 ARG A N 1
ATOM 745 C CA . ARG A 1 96 ? -18.036 -8.298 2.204 1.00 86.94 96 ARG A CA 1
ATOM 746 C C . ARG A 1 96 ? -16.727 -8.110 2.971 1.00 86.94 96 ARG A C 1
ATOM 748 O O . ARG A 1 96 ? -16.003 -7.125 2.814 1.00 86.94 96 ARG A O 1
ATOM 755 N N . SER A 1 97 ? -16.416 -9.095 3.805 1.00 88.62 97 SER A N 1
ATOM 756 C CA . SER A 1 97 ? -15.202 -9.130 4.617 1.00 88.62 97 SER A CA 1
ATOM 757 C C . SER A 1 97 ? -14.114 -10.038 4.042 1.00 88.62 97 SER A C 1
ATOM 759 O O . SER A 1 97 ? -13.091 -10.208 4.688 1.00 88.62 97 SER A O 1
ATOM 761 N N . ASP A 1 98 ? -14.287 -10.589 2.839 1.00 93.50 98 ASP A N 1
ATOM 762 C CA . ASP A 1 98 ? -13.353 -11.510 2.169 1.00 93.50 98 ASP A CA 1
ATOM 763 C C . ASP A 1 98 ? -12.934 -11.049 0.756 1.00 93.50 98 ASP A C 1
ATOM 765 O O . ASP A 1 98 ? -12.366 -11.821 -0.019 1.00 93.50 98 ASP A O 1
ATOM 769 N N . ASP A 1 99 ? -13.207 -9.786 0.417 1.00 93.38 99 ASP A N 1
ATOM 770 C CA . ASP A 1 99 ? -12.947 -9.225 -0.910 1.00 93.38 99 ASP A CA 1
ATOM 771 C C . ASP A 1 99 ? -11.461 -8.976 -1.196 1.00 93.38 99 ASP A C 1
ATOM 773 O O . ASP A 1 99 ? -10.632 -8.833 -0.295 1.00 93.38 99 ASP A O 1
ATOM 777 N N . ILE A 1 100 ? -11.137 -8.863 -2.487 1.00 94.19 100 ILE A N 1
ATOM 778 C CA . ILE A 1 100 ? -9.826 -8.429 -2.976 1.00 94.19 100 ILE A CA 1
ATOM 779 C C . ILE A 1 100 ? -9.917 -6.955 -3.378 1.00 94.19 100 ILE A C 1
ATOM 781 O O . ILE A 1 100 ? -10.618 -6.603 -4.325 1.00 94.19 100 ILE A O 1
ATOM 785 N N . ILE A 1 101 ? -9.170 -6.100 -2.685 1.00 96.06 101 ILE A N 1
ATOM 786 C CA . ILE A 1 101 ? -9.089 -4.663 -2.951 1.00 96.06 101 ILE A CA 1
ATOM 787 C C . ILE A 1 101 ? -7.883 -4.378 -3.851 1.00 96.06 101 ILE A C 1
ATOM 789 O O . ILE A 1 101 ? -6.744 -4.656 -3.482 1.00 96.06 101 ILE A O 1
ATOM 793 N N . LEU A 1 102 ? -8.123 -3.814 -5.034 1.00 96.31 102 LEU A N 1
ATOM 794 C CA . LEU A 1 102 ? -7.076 -3.434 -5.984 1.00 96.31 102 LEU A CA 1
ATOM 795 C C . LEU A 1 102 ? -6.845 -1.922 -5.954 1.00 96.31 102 LEU A C 1
ATOM 797 O O . LEU A 1 102 ? -7.772 -1.147 -6.177 1.00 96.31 102 LEU A O 1
ATOM 801 N N . ASP A 1 103 ? -5.591 -1.520 -5.779 1.00 97.50 103 ASP A N 1
ATOM 802 C CA . ASP A 1 103 ? -5.147 -0.138 -5.937 1.00 97.50 103 ASP A CA 1
ATOM 803 C C . ASP A 1 103 ? -3.930 -0.090 -6.865 1.00 97.50 103 ASP A C 1
ATOM 805 O O . ASP A 1 103 ? -2.818 -0.482 -6.500 1.00 97.50 103 ASP A O 1
ATOM 809 N N . PHE A 1 104 ? -4.153 0.373 -8.096 1.00 96.81 104 PHE A N 1
ATOM 810 C CA . PHE A 1 104 ? -3.121 0.442 -9.129 1.00 96.81 104 PHE A CA 1
ATOM 811 C C . PHE A 1 104 ? -2.366 1.781 -9.180 1.00 96.81 104 PHE A C 1
ATOM 813 O O . PHE A 1 104 ? -1.509 1.969 -10.042 1.00 96.81 104 PHE A O 1
ATOM 820 N N . PHE A 1 105 ? -2.660 2.684 -8.240 1.00 96.19 105 PHE A N 1
ATOM 821 C CA . PHE A 1 105 ? -1.933 3.929 -7.987 1.00 96.19 105 PHE A CA 1
ATOM 822 C C . PHE A 1 105 ? -1.643 4.045 -6.491 1.00 96.19 105 PHE A C 1
ATOM 824 O O . PHE A 1 105 ? -1.998 5.022 -5.826 1.00 96.19 105 PHE A O 1
ATOM 831 N N . SER A 1 106 ? -1.006 3.000 -5.965 1.00 96.19 106 SER A N 1
ATOM 832 C CA . SER A 1 106 ? -0.893 2.788 -4.525 1.00 96.19 106 SER A CA 1
ATOM 833 C C . SER A 1 106 ? -0.136 3.886 -3.777 1.00 96.19 106 SER A C 1
ATOM 835 O O . SER A 1 106 ? -0.433 4.131 -2.605 1.00 96.19 106 SER A O 1
ATOM 837 N N . GLY A 1 107 ? 0.832 4.550 -4.417 1.00 95.50 107 GLY A N 1
ATOM 838 C CA . GLY A 1 107 ? 1.644 5.603 -3.814 1.00 95.50 107 GLY A CA 1
ATOM 839 C C . GLY A 1 107 ? 2.296 5.127 -2.516 1.00 95.50 107 GLY A C 1
ATOM 840 O O . GLY A 1 107 ? 3.064 4.169 -2.497 1.00 95.50 107 GLY A O 1
ATOM 841 N N . SER A 1 108 ? 1.935 5.760 -1.399 1.00 95.56 108 SER A N 1
ATOM 842 C CA . SER A 1 108 ? 2.392 5.388 -0.052 1.00 95.56 108 SER A CA 1
ATOM 843 C C . SER A 1 108 ? 1.656 4.187 0.561 1.00 95.56 108 SER A C 1
ATOM 845 O O . SER A 1 108 ? 1.756 3.960 1.762 1.00 95.56 108 SER A O 1
ATOM 847 N N . ALA A 1 109 ? 0.887 3.432 -0.221 1.00 97.62 109 ALA A N 1
ATOM 848 C CA . ALA A 1 109 ? 0.163 2.232 0.195 1.00 97.62 109 ALA A CA 1
ATOM 849 C C . ALA A 1 109 ? -0.871 2.434 1.328 1.00 97.62 109 ALA A C 1
ATOM 851 O O . ALA A 1 109 ? -1.106 1.528 2.129 1.00 97.62 109 ALA A O 1
ATOM 852 N N . THR A 1 110 ? -1.549 3.593 1.369 1.00 97.75 110 THR A N 1
ATOM 853 C CA . THR A 1 110 ? -2.646 3.850 2.330 1.00 97.75 110 THR A CA 1
ATOM 854 C C . THR A 1 110 ? -3.728 2.763 2.267 1.00 97.75 110 THR A C 1
ATOM 856 O O . THR A 1 110 ? -4.240 2.357 3.306 1.00 97.75 110 THR A O 1
ATOM 859 N N . THR A 1 111 ? -4.062 2.257 1.075 1.00 98.19 111 THR A N 1
ATOM 860 C CA . THR A 1 111 ? -5.118 1.246 0.905 1.00 98.19 111 THR A CA 1
ATOM 861 C C . THR A 1 111 ? -4.799 -0.068 1.613 1.00 98.19 111 THR A C 1
ATOM 863 O O . THR A 1 111 ? -5.653 -0.595 2.318 1.00 98.19 111 THR A O 1
ATOM 866 N N . ALA A 1 112 ? -3.561 -0.560 1.522 1.00 98.19 112 ALA A N 1
ATOM 867 C CA . ALA A 1 112 ? -3.140 -1.755 2.252 1.00 98.19 112 ALA A CA 1
ATOM 868 C C . ALA A 1 112 ? -3.196 -1.544 3.776 1.00 98.19 112 ALA A C 1
ATOM 870 O O . ALA A 1 112 ? -3.696 -2.409 4.493 1.00 98.19 112 ALA A O 1
ATOM 871 N N . HIS A 1 113 ? -2.766 -0.370 4.263 1.00 98.12 113 HIS A N 1
ATOM 872 C CA . HIS A 1 113 ? -2.895 -0.001 5.678 1.00 98.12 113 HIS A CA 1
ATOM 873 C C . HIS A 1 113 ? -4.368 -0.049 6.127 1.00 98.12 113 HIS A C 1
ATOM 875 O O . HIS A 1 113 ? -4.703 -0.736 7.089 1.00 98.12 113 HIS A O 1
ATOM 881 N N . ALA A 1 114 ? -5.263 0.603 5.383 1.00 97.31 114 ALA A N 1
ATOM 882 C CA . ALA A 1 114 ? -6.692 0.624 5.682 1.00 97.31 114 ALA A CA 1
ATOM 883 C C . ALA A 1 114 ? -7.326 -0.777 5.681 1.00 97.31 114 ALA A C 1
ATOM 885 O O . ALA A 1 114 ? -8.149 -1.074 6.544 1.00 97.31 114 ALA A O 1
ATOM 886 N N . VAL A 1 115 ? -6.943 -1.646 4.740 1.00 97.62 115 VAL A N 1
ATOM 887 C CA . VAL A 1 115 ? -7.449 -3.025 4.653 1.00 97.62 115 VAL A CA 1
ATOM 888 C C . VAL A 1 115 ? -7.018 -3.860 5.860 1.00 97.62 115 VAL A C 1
ATOM 890 O O . VAL A 1 115 ? -7.868 -4.506 6.470 1.00 97.62 115 VAL A O 1
ATOM 893 N N . MET A 1 116 ? -5.738 -3.813 6.250 1.00 97.94 116 MET A N 1
ATOM 894 C CA . MET A 1 116 ? -5.257 -4.528 7.443 1.00 97.94 116 MET A CA 1
ATOM 895 C C . MET A 1 116 ? -5.943 -4.019 8.714 1.00 97.94 116 MET A C 1
ATOM 897 O O . MET A 1 116 ? -6.378 -4.818 9.541 1.00 97.94 116 MET A O 1
ATOM 901 N N . GLN A 1 117 ? -6.106 -2.698 8.836 1.00 96.88 117 GLN A N 1
ATOM 902 C CA . GLN A 1 117 ? -6.806 -2.079 9.958 1.00 96.88 117 GLN A CA 1
ATOM 903 C C . GLN A 1 117 ? -8.272 -2.543 10.022 1.00 96.88 117 GLN A C 1
ATOM 905 O O . GLN A 1 117 ? -8.763 -2.887 11.093 1.00 96.88 117 GLN A O 1
ATOM 910 N N . LEU A 1 118 ? -8.970 -2.612 8.883 1.00 96.00 118 LEU A N 1
ATOM 911 C CA . LEU A 1 118 ? -10.340 -3.130 8.826 1.00 96.00 118 LEU A CA 1
ATOM 912 C C . LEU A 1 118 ? -10.429 -4.597 9.237 1.00 96.00 118 LEU A C 1
ATOM 914 O O . LEU A 1 118 ? -11.271 -4.926 10.064 1.00 96.00 118 LEU A O 1
ATOM 918 N N . ASN A 1 119 ? -9.551 -5.456 8.716 1.00 96.19 119 ASN A N 1
ATOM 919 C CA . ASN A 1 119 ? -9.525 -6.867 9.101 1.00 96.19 119 ASN A CA 1
ATOM 920 C C . ASN A 1 119 ? -9.271 -7.037 10.605 1.00 96.19 119 ASN A C 1
ATOM 922 O O . ASN A 1 119 ? -9.895 -7.884 11.239 1.00 96.19 119 ASN A O 1
ATOM 926 N N . ALA A 1 120 ? -8.412 -6.202 11.197 1.00 96.12 120 ALA A N 1
ATOM 927 C CA . ALA A 1 120 ? -8.210 -6.182 12.641 1.00 96.12 120 ALA A CA 1
ATOM 928 C C . ALA A 1 120 ? -9.460 -5.695 13.395 1.00 96.12 120 ALA A C 1
ATOM 930 O O . ALA A 1 120 ? -9.771 -6.208 14.468 1.00 96.12 120 ALA A O 1
ATOM 931 N N . GLU A 1 121 ? -10.196 -4.713 12.864 1.00 93.81 121 GLU A N 1
ATOM 932 C CA . GLU A 1 121 ? -11.416 -4.153 13.461 1.00 93.81 121 GLU A CA 1
ATOM 933 C C . GLU A 1 121 ? -12.592 -5.137 13.464 1.00 93.81 121 GLU A C 1
ATOM 935 O O . GLU A 1 121 ? -13.226 -5.314 14.508 1.00 93.81 121 GLU A O 1
ATOM 940 N N . ASP A 1 122 ? -12.874 -5.776 12.331 1.00 92.88 122 ASP A N 1
ATOM 941 C CA . ASP A 1 122 ? -14.080 -6.585 12.121 1.00 92.88 122 ASP A CA 1
ATOM 942 C C . ASP A 1 122 ? -13.821 -8.093 12.000 1.00 92.88 122 ASP A C 1
ATOM 944 O O . ASP A 1 122 ? -14.747 -8.856 11.724 1.00 92.88 122 ASP A O 1
ATOM 948 N N . ASN A 1 123 ? -12.583 -8.530 1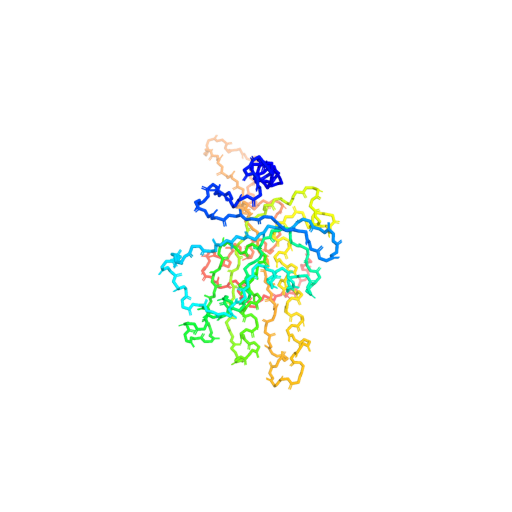2.254 1.00 92.62 123 ASN A N 1
ATOM 949 C CA . ASN A 1 123 ? -12.143 -9.918 12.103 1.00 92.62 123 ASN A CA 1
ATOM 950 C C . ASN A 1 123 ? -12.402 -10.459 10.679 1.00 92.62 123 ASN A C 1
ATOM 952 O O . ASN A 1 123 ? -12.730 -11.635 10.486 1.00 92.62 123 ASN A O 1
ATOM 956 N N . GLY A 1 124 ? -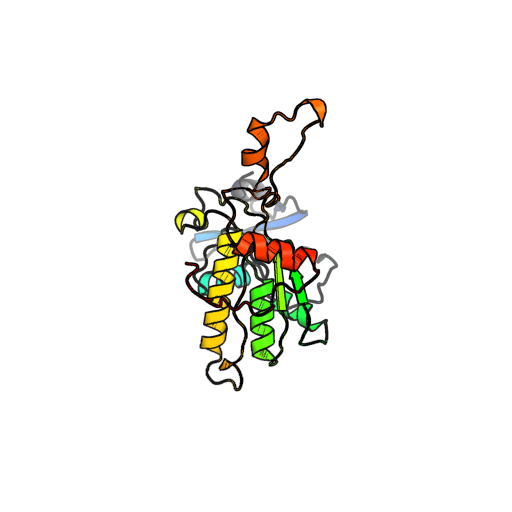12.299 -9.573 9.686 1.00 93.62 124 GLY A N 1
ATOM 957 C CA . GLY A 1 124 ? -12.362 -9.890 8.268 1.00 93.62 124 GLY A CA 1
ATOM 958 C C . GLY A 1 124 ? -11.082 -10.529 7.725 1.00 93.62 124 GLY A C 1
ATOM 959 O O . GLY A 1 124 ? -10.062 -10.646 8.397 1.00 93.62 124 GLY A O 1
ATOM 960 N N . ASN A 1 125 ? -11.151 -10.932 6.461 1.00 94.75 125 ASN A N 1
ATOM 961 C CA . ASN A 1 125 ? -10.090 -11.570 5.687 1.00 94.75 125 ASN A CA 1
ATOM 962 C C . ASN A 1 125 ? -9.972 -10.941 4.284 1.00 94.75 125 ASN A C 1
ATOM 964 O O . ASN A 1 125 ? -9.806 -11.633 3.275 1.00 94.75 125 ASN A O 1
ATOM 968 N N . ARG A 1 126 ? -10.122 -9.613 4.205 1.00 95.69 126 ARG A N 1
ATOM 969 C CA . ARG A 1 126 ? -9.960 -8.862 2.956 1.00 95.69 126 ARG A CA 1
ATOM 970 C C . ARG A 1 126 ? -8.504 -8.924 2.521 1.00 95.69 126 ARG A C 1
ATOM 972 O O . ARG A 1 126 ? -7.600 -8.780 3.340 1.00 95.69 126 ARG A O 1
ATOM 979 N N . LYS A 1 127 ? -8.273 -9.083 1.227 1.00 95.94 127 LYS A N 1
ATOM 980 C CA . LYS A 1 127 ? -6.940 -9.102 0.618 1.00 95.94 127 LYS A CA 1
ATOM 981 C C . LYS A 1 127 ? -6.719 -7.811 -0.148 1.00 95.94 127 LYS A C 1
ATOM 983 O O . LYS A 1 127 ? -7.675 -7.158 -0.558 1.00 95.94 127 LYS A O 1
ATOM 988 N N . PHE A 1 128 ? -5.465 -7.460 -0.393 1.00 97.06 128 PHE A N 1
ATOM 989 C CA . PHE A 1 128 ? -5.128 -6.303 -1.213 1.00 97.06 128 PHE A CA 1
ATOM 990 C C . PHE A 1 128 ? -4.137 -6.661 -2.321 1.00 97.06 128 PHE A C 1
ATOM 992 O O . PHE A 1 128 ? -3.293 -7.544 -2.168 1.00 97.06 128 PHE A O 1
ATOM 999 N N . ILE A 1 129 ? -4.232 -5.945 -3.439 1.00 97.50 129 ILE A N 1
ATOM 1000 C CA . ILE A 1 129 ? -3.249 -5.933 -4.521 1.00 97.50 129 ILE A CA 1
ATOM 1001 C C . ILE A 1 129 ? -2.861 -4.474 -4.744 1.00 97.50 129 ILE A C 1
ATOM 1003 O O . ILE A 1 129 ? -3.696 -3.658 -5.127 1.00 97.50 129 ILE A O 1
ATOM 1007 N N . MET A 1 130 ? -1.590 -4.156 -4.506 1.00 98.06 130 MET A N 1
ATOM 1008 C CA . MET A 1 130 ? -1.042 -2.814 -4.699 1.00 98.06 130 MET A CA 1
ATOM 1009 C C . MET A 1 130 ? -0.125 -2.820 -5.918 1.00 98.06 130 MET A C 1
ATOM 1011 O O . MET A 1 130 ? 0.806 -3.625 -5.982 1.00 98.06 130 MET A O 1
ATOM 1015 N N . VAL A 1 131 ? -0.358 -1.915 -6.866 1.00 97.88 131 VAL A N 1
ATOM 1016 C CA . VAL A 1 131 ? 0.555 -1.680 -7.992 1.00 97.88 131 VAL A CA 1
ATOM 1017 C C . VAL A 1 131 ? 1.154 -0.288 -7.843 1.00 97.88 131 VAL A C 1
ATOM 1019 O O . VAL A 1 131 ? 0.448 0.684 -7.568 1.00 97.88 131 VAL A O 1
ATOM 1022 N N . GLN A 1 132 ? 2.474 -0.206 -7.988 1.00 97.19 132 GLN A N 1
ATOM 1023 C CA . GLN A 1 132 ? 3.230 1.040 -7.953 1.00 97.19 132 GLN A CA 1
ATOM 1024 C C . GLN A 1 132 ? 4.318 0.988 -9.013 1.00 97.19 132 GLN A C 1
ATOM 1026 O O . GLN A 1 132 ? 5.065 0.009 -9.092 1.00 97.19 132 GLN A O 1
ATOM 1031 N N . LEU A 1 133 ? 4.441 2.055 -9.798 1.00 96.12 133 LEU A N 1
ATOM 1032 C CA . LEU A 1 133 ? 5.615 2.237 -10.638 1.00 96.12 133 LEU A CA 1
ATOM 1033 C C . LEU A 1 133 ? 6.839 2.498 -9.745 1.00 96.12 133 LEU A C 1
ATOM 1035 O O . LEU A 1 133 ? 6.713 3.206 -8.740 1.00 96.12 133 LEU A O 1
ATOM 1039 N N . PRO A 1 134 ? 8.030 1.972 -10.089 1.00 93.75 134 PRO A N 1
ATOM 1040 C CA . PRO A 1 134 ? 9.267 2.238 -9.358 1.00 93.75 134 PRO A CA 1
ATOM 1041 C C . PRO A 1 134 ? 9.799 3.648 -9.675 1.00 93.75 134 PRO A C 1
ATOM 1043 O O . PRO A 1 134 ? 10.923 3.817 -10.141 1.00 93.75 134 PRO A O 1
ATOM 1046 N N . GLU A 1 135 ? 8.969 4.661 -9.443 1.00 94.31 135 GLU A N 1
ATOM 1047 C CA . GLU A 1 135 ? 9.283 6.076 -9.621 1.00 94.31 135 GLU A CA 1
ATOM 1048 C C . GLU A 1 135 ? 10.397 6.472 -8.655 1.00 94.31 135 GLU A C 1
ATOM 1050 O O . GLU A 1 135 ? 10.258 6.303 -7.440 1.00 94.31 135 GLU A O 1
ATOM 1055 N N . ALA A 1 136 ? 11.516 6.948 -9.204 1.00 96.00 136 ALA A N 1
ATOM 1056 C CA . ALA A 1 136 ? 12.668 7.357 -8.416 1.00 96.00 136 ALA A CA 1
ATOM 1057 C C . ALA A 1 136 ? 12.295 8.516 -7.486 1.00 96.00 136 ALA A C 1
ATOM 1059 O O . ALA A 1 136 ? 11.613 9.460 -7.888 1.00 96.00 136 ALA A O 1
ATOM 1060 N N . THR A 1 137 ? 12.756 8.442 -6.244 1.00 94.69 137 THR A N 1
ATOM 1061 C CA . THR A 1 137 ? 12.661 9.560 -5.306 1.00 94.69 137 THR A CA 1
ATOM 1062 C C . THR A 1 137 ? 13.668 10.644 -5.697 1.00 94.69 137 THR A C 1
ATOM 1064 O O . THR A 1 137 ? 14.727 10.352 -6.255 1.00 94.69 137 THR A O 1
ATOM 1067 N N . ASP A 1 138 ? 13.347 11.913 -5.426 1.00 93.69 138 ASP A N 1
ATOM 1068 C CA . ASP A 1 138 ? 14.295 13.015 -5.635 1.00 93.69 138 ASP A CA 1
ATOM 1069 C C . ASP A 1 138 ? 15.506 12.809 -4.712 1.00 93.69 138 ASP A C 1
ATOM 1071 O O . ASP A 1 138 ? 15.335 12.619 -3.510 1.00 93.69 138 ASP A O 1
ATOM 1075 N N . GLU A 1 139 ? 16.729 12.874 -5.239 1.00 93.69 139 GLU A N 1
ATOM 1076 C CA . GLU A 1 139 ? 17.967 12.683 -4.467 1.00 93.69 139 GLU A CA 1
ATOM 1077 C C . GLU A 1 139 ? 18.09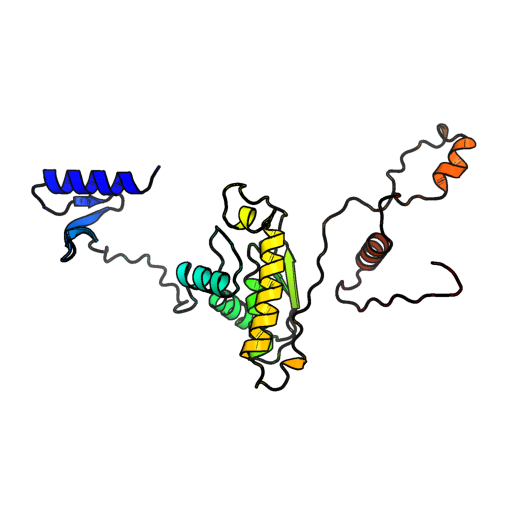4 13.634 -3.263 1.00 93.69 139 GLU A C 1
ATOM 1079 O O . GLU A 1 139 ? 18.794 13.346 -2.291 1.00 93.69 139 GLU A O 1
ATOM 1084 N N . LYS A 1 140 ? 17.412 14.785 -3.311 1.00 94.12 140 LYS A N 1
ATOM 1085 C CA . LYS A 1 140 ? 17.390 15.780 -2.231 1.00 94.12 140 LYS A CA 1
ATOM 1086 C C . LYS A 1 140 ? 16.291 15.535 -1.199 1.00 94.12 140 LYS A C 1
ATOM 1088 O O . LYS A 1 140 ? 16.327 16.185 -0.149 1.00 94.12 140 LYS A O 1
ATOM 1093 N N . SER A 1 141 ? 15.338 14.654 -1.499 1.00 94.00 141 SER A N 1
ATOM 1094 C CA . SER A 1 141 ? 14.207 14.319 -0.631 1.00 94.00 141 SER A CA 1
ATOM 1095 C C . SER A 1 141 ? 14.655 13.618 0.648 1.00 94.00 141 SER A C 1
ATOM 1097 O O . SER A 1 141 ? 15.722 12.996 0.697 1.00 94.00 141 SER A O 1
ATOM 1099 N N . GLU A 1 142 ? 13.843 13.705 1.700 1.00 92.75 142 GLU A N 1
ATOM 1100 C CA . GLU A 1 142 ? 14.142 12.990 2.939 1.00 92.75 142 GLU A CA 1
ATOM 1101 C C . GLU A 1 142 ? 13.979 11.479 2.741 1.00 92.75 142 GLU A C 1
ATOM 1103 O O . GLU A 1 142 ? 14.752 10.704 3.307 1.00 92.75 142 GLU A O 1
ATOM 1108 N N . ALA A 1 143 ? 13.051 11.040 1.880 1.00 93.00 143 ALA A N 1
ATOM 1109 C CA . ALA A 1 143 ? 12.893 9.626 1.561 1.00 93.00 143 ALA A CA 1
ATOM 1110 C C . ALA A 1 143 ? 14.153 9.029 0.911 1.00 93.00 143 ALA A C 1
ATOM 1112 O O . ALA A 1 143 ? 14.586 7.942 1.300 1.00 93.00 143 ALA A O 1
ATOM 1113 N N . TYR A 1 144 ? 14.788 9.744 -0.025 1.00 93.56 144 TYR A N 1
ATOM 1114 C CA . TYR A 1 144 ? 16.034 9.279 -0.641 1.00 93.56 144 TYR A CA 1
ATOM 1115 C C . TYR A 1 144 ? 17.172 9.181 0.382 1.00 93.56 144 TYR A C 1
ATOM 1117 O O . TYR A 1 144 ? 17.882 8.175 0.427 1.00 93.56 144 TYR A O 1
ATOM 1125 N N . LYS A 1 145 ? 17.307 10.180 1.266 1.00 93.69 145 LYS A N 1
ATOM 1126 C CA . LYS A 1 145 ? 18.305 10.171 2.355 1.00 93.69 145 LYS A CA 1
ATOM 1127 C C . LYS A 1 145 ? 18.074 9.039 3.356 1.00 93.69 145 LYS A C 1
ATOM 1129 O O . LYS A 1 145 ? 19.038 8.498 3.888 1.00 93.69 145 LYS A O 1
ATOM 1134 N N . ALA A 1 146 ? 16.818 8.654 3.574 1.00 92.19 146 ALA A N 1
ATOM 1135 C CA . ALA A 1 146 ? 16.437 7.501 4.387 1.00 92.19 146 ALA A CA 1
ATOM 1136 C C . ALA A 1 146 ? 16.670 6.144 3.685 1.00 92.19 146 ALA A C 1
ATOM 1138 O O . ALA A 1 146 ? 16.402 5.098 4.270 1.00 92.19 146 ALA A O 1
ATOM 1139 N N . GLY A 1 147 ? 17.183 6.139 2.447 1.00 92.75 147 GLY A N 1
ATOM 1140 C CA . GLY A 1 147 ? 17.532 4.933 1.693 1.00 92.75 147 GLY A CA 1
ATOM 1141 C C . GLY A 1 147 ? 16.438 4.426 0.750 1.00 92.75 147 GLY A C 1
ATOM 1142 O O . GLY A 1 147 ? 16.644 3.424 0.059 1.00 92.75 147 GLY A O 1
ATOM 1143 N N . TYR A 1 148 ? 15.293 5.110 0.661 1.00 94.44 148 TYR A N 1
ATOM 1144 C CA . TYR A 1 148 ? 14.227 4.735 -0.263 1.00 94.44 148 TYR A CA 1
ATOM 1145 C C . TYR A 1 148 ? 14.531 5.266 -1.661 1.00 94.44 148 TYR A C 1
ATOM 1147 O O . TYR A 1 148 ? 14.311 6.437 -1.954 1.00 94.44 148 TYR A O 1
ATOM 1155 N N . LYS A 1 149 ? 15.019 4.390 -2.546 1.00 94.56 149 LYS A N 1
ATOM 1156 C CA . LYS A 1 149 ? 15.381 4.748 -3.932 1.00 94.56 149 LYS A CA 1
ATOM 1157 C C . LYS A 1 149 ? 14.182 5.056 -4.831 1.00 94.56 149 LYS A C 1
ATOM 1159 O O . LYS A 1 149 ? 14.334 5.718 -5.851 1.00 94.56 149 LYS A O 1
ATOM 1164 N N . ASN A 1 150 ? 13.014 4.504 -4.512 1.00 95.38 150 ASN A N 1
ATOM 1165 C CA . ASN A 1 150 ? 11.793 4.699 -5.284 1.00 95.38 150 ASN A CA 1
ATOM 1166 C C . ASN A 1 150 ? 10.553 4.627 -4.383 1.00 95.38 150 ASN A C 1
ATOM 1168 O O . ASN A 1 150 ? 10.614 4.111 -3.264 1.00 95.38 150 ASN A O 1
ATOM 1172 N N . ILE A 1 151 ? 9.422 5.117 -4.891 1.00 95.69 151 ILE A N 1
ATOM 1173 C CA . ILE A 1 151 ? 8.150 5.182 -4.153 1.00 95.69 151 ILE A CA 1
ATOM 1174 C C . ILE A 1 151 ? 7.646 3.788 -3.744 1.00 95.69 151 ILE A C 1
ATOM 1176 O O . ILE A 1 151 ? 7.096 3.629 -2.654 1.00 95.69 151 ILE A O 1
ATOM 1180 N N . ALA A 1 152 ? 7.880 2.755 -4.561 1.00 96.75 152 ALA A N 1
ATOM 1181 C CA . ALA A 1 152 ? 7.471 1.391 -4.227 1.00 96.75 152 ALA A CA 1
ATOM 1182 C C . ALA A 1 152 ? 8.202 0.848 -2.982 1.00 96.75 152 ALA A C 1
ATOM 1184 O O . ALA A 1 152 ? 7.603 0.104 -2.206 1.00 96.75 152 ALA A O 1
ATOM 1185 N N . GLU A 1 153 ? 9.462 1.234 -2.738 1.00 96.38 153 GLU A N 1
ATOM 1186 C CA . GLU A 1 153 ? 10.166 0.899 -1.488 1.00 96.38 153 GLU A CA 1
ATOM 1187 C C . GLU A 1 153 ? 9.483 1.519 -0.264 1.00 96.38 153 GLU A C 1
ATOM 1189 O O . GLU A 1 153 ? 9.297 0.831 0.739 1.00 96.38 153 GLU A O 1
ATOM 1194 N N . ILE A 1 154 ? 9.042 2.777 -0.371 1.00 96.62 154 ILE A N 1
ATOM 1195 C CA . ILE A 1 154 ? 8.321 3.478 0.703 1.00 96.62 154 ILE A CA 1
ATOM 1196 C C . ILE A 1 154 ? 6.995 2.770 0.999 1.00 96.62 154 ILE A C 1
ATOM 1198 O O . ILE A 1 154 ? 6.679 2.496 2.156 1.00 96.62 154 ILE A O 1
ATOM 1202 N N . GLY A 1 155 ? 6.231 2.428 -0.045 1.00 96.88 155 GLY A N 1
ATOM 1203 C CA . GLY A 1 155 ? 4.968 1.702 0.091 1.00 96.88 155 GLY A CA 1
ATOM 1204 C C . GLY A 1 155 ? 5.145 0.344 0.776 1.00 96.88 155 GLY A C 1
ATOM 1205 O O . GLY A 1 155 ? 4.418 0.037 1.719 1.00 96.88 155 GLY A O 1
ATOM 1206 N N . LYS A 1 156 ? 6.152 -0.447 0.371 1.00 97.31 156 LYS A N 1
ATOM 1207 C CA . LYS A 1 156 ? 6.476 -1.732 1.021 1.00 97.31 156 LYS A CA 1
ATOM 1208 C C . LYS A 1 156 ? 6.797 -1.555 2.499 1.00 97.31 156 LYS A C 1
ATOM 1210 O O . LYS A 1 156 ? 6.343 -2.352 3.317 1.00 97.31 156 LYS A O 1
ATOM 1215 N N . GLU A 1 157 ? 7.569 -0.529 2.836 1.00 97.38 157 GLU A N 1
ATOM 1216 C CA . GLU A 1 157 ? 7.940 -0.274 4.222 1.00 97.38 157 GLU A CA 1
ATOM 1217 C C . GLU A 1 157 ? 6.751 0.184 5.066 1.00 97.38 157 GLU A C 1
ATOM 1219 O O . GLU A 1 157 ? 6.559 -0.320 6.172 1.00 97.38 157 GLU A O 1
ATOM 1224 N N . ARG A 1 158 ? 5.877 1.039 4.518 1.00 97.69 158 ARG A N 1
ATOM 1225 C CA . ARG A 1 158 ? 4.609 1.387 5.167 1.00 97.69 158 ARG A CA 1
ATOM 1226 C C . ARG A 1 158 ? 3.753 0.163 5.445 1.00 97.69 158 ARG A C 1
ATOM 1228 O O . ARG A 1 158 ? 3.254 0.059 6.558 1.00 97.69 158 ARG A O 1
ATOM 1235 N N . ILE A 1 159 ? 3.608 -0.765 4.497 1.00 98.25 159 ILE A N 1
ATOM 1236 C CA . ILE A 1 159 ? 2.813 -1.985 4.716 1.00 98.25 159 ILE A CA 1
ATOM 1237 C C . ILE A 1 159 ? 3.383 -2.795 5.887 1.00 98.25 159 ILE A C 1
ATOM 1239 O O . ILE A 1 159 ? 2.629 -3.163 6.783 1.00 98.25 159 ILE A O 1
ATOM 1243 N N . ARG A 1 160 ? 4.706 -3.013 5.937 1.00 98.19 160 ARG A N 1
ATOM 1244 C CA . ARG A 1 160 ? 5.340 -3.750 7.047 1.00 98.19 160 ARG A CA 1
ATOM 1245 C C . ARG A 1 160 ? 5.073 -3.089 8.393 1.00 98.19 160 ARG A C 1
ATOM 1247 O O . ARG A 1 160 ? 4.600 -3.745 9.314 1.00 98.19 160 ARG A O 1
ATOM 1254 N N . ARG A 1 161 ? 5.356 -1.789 8.500 1.00 98.06 161 ARG A N 1
ATOM 1255 C CA . ARG A 1 161 ? 5.250 -1.061 9.771 1.00 98.06 161 ARG A CA 1
ATOM 1256 C C . ARG A 1 161 ? 3.812 -0.885 10.225 1.00 98.06 161 ARG A C 1
ATOM 1258 O O . ARG A 1 161 ? 3.538 -1.035 11.408 1.00 98.06 161 ARG A O 1
ATOM 1265 N N . ALA A 1 162 ? 2.900 -0.620 9.293 1.00 97.94 162 ALA A N 1
ATOM 1266 C CA . ALA A 1 162 ? 1.473 -0.578 9.576 1.00 97.94 162 ALA A CA 1
ATOM 1267 C C . ALA A 1 162 ? 0.980 -1.925 10.113 1.00 97.94 162 ALA A C 1
ATOM 1269 O O . ALA A 1 162 ? 0.343 -1.956 11.157 1.00 97.94 162 ALA A O 1
ATOM 1270 N N . GLY A 1 163 ? 1.321 -3.035 9.449 1.00 97.44 163 GLY A N 1
ATOM 1271 C CA . GLY A 1 163 ? 0.945 -4.376 9.895 1.00 97.44 163 GLY A CA 1
ATOM 1272 C C . GLY A 1 163 ? 1.434 -4.683 11.312 1.00 97.44 163 GLY A C 1
ATOM 1273 O O . GLY A 1 163 ? 0.632 -5.040 12.173 1.00 97.44 163 GLY A O 1
ATOM 1274 N N . THR A 1 164 ? 2.727 -4.467 11.581 1.00 97.50 164 THR A N 1
ATOM 1275 C CA . THR A 1 164 ? 3.305 -4.650 12.923 1.00 97.50 164 THR A CA 1
ATOM 1276 C C . THR A 1 164 ? 2.603 -3.780 13.962 1.00 97.50 164 THR A C 1
ATOM 1278 O O . THR A 1 164 ? 2.161 -4.290 14.990 1.00 97.50 164 THR A O 1
ATOM 1281 N N . LYS A 1 165 ? 2.421 -2.487 13.668 1.00 97.50 165 LYS A N 1
ATOM 1282 C CA . LYS A 1 165 ? 1.771 -1.549 14.584 1.00 97.50 165 LYS A CA 1
ATOM 1283 C C . LYS A 1 165 ? 0.321 -1.934 14.886 1.00 97.50 165 LYS A C 1
ATOM 1285 O O . LYS A 1 165 ? -0.104 -1.835 16.030 1.00 97.50 165 LYS A O 1
ATOM 1290 N N . ILE A 1 166 ? -0.434 -2.399 13.891 1.00 97.25 166 ILE A N 1
ATOM 1291 C CA . ILE A 1 166 ? -1.819 -2.850 14.084 1.00 97.25 166 ILE A CA 1
ATOM 1292 C C . ILE A 1 166 ? -1.869 -4.022 15.062 1.00 97.25 166 ILE A C 1
ATOM 1294 O O . ILE A 1 166 ? -2.715 -4.033 15.956 1.00 97.25 166 ILE A O 1
ATOM 1298 N N . VAL A 1 167 ? -0.970 -4.996 14.917 1.00 96.88 167 VAL A N 1
ATOM 1299 C CA . VAL A 1 167 ? -0.898 -6.144 15.832 1.00 96.88 167 VAL A CA 1
ATOM 1300 C C . VAL A 1 167 ? -0.523 -5.689 17.245 1.00 96.88 167 VAL A C 1
ATOM 1302 O O . VAL A 1 167 ? -1.164 -6.108 18.207 1.00 96.88 167 VAL A O 1
ATOM 1305 N N . GLU A 1 168 ? 0.463 -4.798 17.377 1.00 95.94 168 GLU A N 1
ATOM 1306 C CA . GLU A 1 168 ? 0.890 -4.227 18.663 1.00 95.94 168 GLU A CA 1
ATOM 1307 C C . GLU A 1 168 ? -0.231 -3.449 19.365 1.00 95.94 168 GLU A C 1
ATOM 1309 O O . GLU A 1 168 ? -0.508 -3.685 20.542 1.00 95.94 168 GLU A O 1
ATOM 1314 N N . ASP A 1 169 ? -0.933 -2.579 18.640 1.00 95.88 169 ASP A N 1
ATOM 1315 C CA . ASP A 1 169 ? -2.012 -1.750 19.185 1.00 95.88 169 ASP A CA 1
ATOM 1316 C C . ASP A 1 169 ? -3.260 -2.587 19.561 1.00 95.88 169 ASP A C 1
ATOM 1318 O O . ASP A 1 169 ? -4.110 -2.128 20.326 1.00 95.88 169 ASP A O 1
ATOM 1322 N N . ASN A 1 170 ? -3.380 -3.827 19.061 1.00 95.50 170 ASN A N 1
ATOM 1323 C CA . ASN A 1 170 ? -4.541 -4.706 19.259 1.00 95.50 170 ASN A CA 1
ATOM 1324 C C . ASN A 1 170 ? -4.220 -6.020 20.000 1.00 95.50 170 ASN A C 1
ATOM 1326 O O . ASN A 1 170 ? -5.015 -6.956 19.930 1.00 95.50 170 ASN A O 1
ATOM 1330 N N . GLN A 1 171 ? -3.120 -6.106 20.759 1.00 92.69 171 GLN A N 1
ATOM 1331 C CA . GLN A 1 171 ? -2.699 -7.339 21.460 1.00 92.69 171 GLN A CA 1
ATOM 1332 C C . GLN A 1 171 ? -3.780 -7.982 22.349 1.00 92.69 171 GLN A C 1
ATOM 1334 O O . GLN A 1 171 ? -3.815 -9.199 22.505 1.00 92.69 171 GLN A O 1
ATOM 1339 N N . ASN A 1 172 ? -4.684 -7.181 22.919 1.00 92.00 172 ASN A N 1
ATOM 1340 C CA . ASN A 1 172 ? -5.760 -7.667 23.791 1.00 92.00 172 ASN A CA 1
ATOM 1341 C C . ASN A 1 172 ? -6.992 -8.180 23.026 1.00 92.00 172 ASN A C 1
ATOM 1343 O O . ASN A 1 172 ? -7.977 -8.593 23.641 1.00 92.00 172 ASN A O 1
ATOM 1347 N N . LYS A 1 173 ? -6.986 -8.109 21.692 1.00 92.50 173 LYS A N 1
ATOM 1348 C CA . LYS A 1 173 ? -8.126 -8.478 20.860 1.00 92.50 173 LYS A CA 1
ATOM 1349 C C . LYS A 1 173 ? -8.066 -9.954 20.474 1.00 92.50 173 LYS A C 1
ATOM 1351 O O . LYS A 1 173 ? -7.068 -10.443 19.956 1.00 92.50 173 LYS A O 1
ATOM 1356 N N . ILE A 1 174 ? -9.174 -10.661 20.682 1.00 89.25 174 ILE A N 1
ATOM 1357 C CA . ILE A 1 174 ? -9.315 -12.066 20.283 1.00 89.25 174 ILE A CA 1
ATOM 1358 C C . ILE A 1 174 ? -9.171 -12.177 18.758 1.00 89.25 174 ILE A C 1
ATOM 1360 O O . ILE A 1 174 ? -9.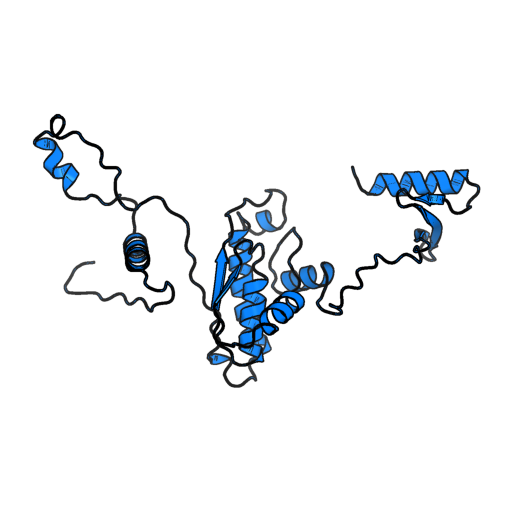868 -11.476 18.029 1.00 89.25 174 ILE A O 1
ATOM 1364 N N . GLY A 1 175 ? -8.301 -13.078 18.290 1.00 87.56 175 GLY A N 1
ATOM 1365 C CA . GLY A 1 175 ? -8.087 -13.351 16.865 1.00 87.56 175 GLY A CA 1
ATOM 1366 C C . GLY A 1 175 ? -7.020 -12.485 16.193 1.00 87.56 175 GLY A C 1
ATOM 1367 O O . GLY A 1 175 ? -6.730 -12.709 15.019 1.00 87.56 175 GLY A O 1
ATOM 1368 N N . ILE A 1 176 ? -6.399 -11.539 16.913 1.00 93.62 176 ILE A N 1
ATOM 1369 C CA . ILE A 1 176 ? -5.334 -10.688 16.358 1.00 93.62 176 ILE A CA 1
ATOM 1370 C C . ILE A 1 176 ? -4.097 -11.491 15.932 1.00 93.62 176 ILE A C 1
ATOM 1372 O O . ILE A 1 176 ? -3.428 -11.137 14.968 1.00 93.62 176 ILE A O 1
ATOM 1376 N N . ASP A 1 177 ? -3.841 -12.616 16.600 1.00 90.38 177 ASP A N 1
ATOM 1377 C CA . ASP A 1 177 ? -2.783 -13.581 16.293 1.00 90.38 177 ASP A CA 1
ATOM 1378 C C . ASP A 1 177 ? -2.938 -14.227 14.907 1.00 90.38 177 ASP A C 1
ATOM 1380 O O . ASP A 1 177 ? -1.970 -14.738 14.347 1.00 90.38 177 ASP A O 1
ATOM 1384 N N . LYS A 1 178 ? -4.150 -14.187 14.343 1.00 92.56 178 LYS A N 1
ATOM 1385 C CA . LYS A 1 178 ? -4.483 -14.734 13.022 1.00 92.56 178 LYS A CA 1
ATOM 1386 C C . LYS A 1 178 ? -4.570 -13.667 11.933 1.00 92.56 178 LYS A C 1
ATOM 1388 O O . LYS A 1 178 ? -4.881 -14.011 10.794 1.00 92.56 178 LYS A O 1
ATOM 1393 N N . LEU A 1 179 ? -4.342 -12.394 12.265 1.00 95.44 179 LEU A N 1
ATOM 1394 C CA . LEU A 1 179 ? -4.372 -11.311 11.290 1.00 95.44 179 LEU A CA 1
ATOM 1395 C C . LEU A 1 179 ? -3.246 -11.500 10.265 1.00 95.44 179 LEU A C 1
ATOM 1397 O O . LEU A 1 179 ? -2.066 -11.488 10.614 1.00 95.44 179 LEU A O 1
ATOM 1401 N N . ASP A 1 180 ? -3.607 -11.632 8.989 1.00 95.06 180 ASP A N 1
ATOM 1402 C CA . ASP A 1 180 ? -2.628 -11.668 7.906 1.00 95.06 180 ASP A CA 1
ATOM 1403 C C . ASP A 1 180 ? -2.120 -10.251 7.603 1.00 95.06 180 ASP A C 1
ATOM 1405 O O . ASP A 1 180 ? -2.815 -9.431 6.999 1.00 95.06 180 ASP A O 1
ATOM 1409 N N . ILE A 1 181 ? -0.896 -9.970 8.050 1.00 95.81 181 ILE A N 1
ATOM 1410 C CA . ILE A 1 181 ? -0.140 -8.749 7.730 1.00 95.81 181 ILE A CA 1
ATOM 1411 C C . ILE A 1 181 ? 0.930 -8.994 6.652 1.00 95.81 181 ILE A C 1
ATOM 1413 O O . ILE A 1 181 ? 1.737 -8.114 6.340 1.00 95.81 181 ILE A O 1
ATOM 1417 N N . GLY A 1 182 ? 0.989 -10.217 6.119 1.00 94.69 182 GLY A N 1
ATOM 1418 C CA . GLY A 1 182 ? 1.963 -10.633 5.127 1.00 94.69 182 GLY A CA 1
ATOM 1419 C C . GLY A 1 182 ? 1.622 -10.115 3.733 1.00 94.69 182 GLY A C 1
ATOM 1420 O O . GLY A 1 182 ? 0.474 -9.875 3.373 1.00 94.69 182 GLY A O 1
ATOM 1421 N N . PHE A 1 183 ? 2.649 -9.962 2.901 1.00 96.44 183 PHE A N 1
ATOM 1422 C CA . PHE A 1 183 ? 2.470 -9.667 1.484 1.00 96.44 183 PHE A CA 1
ATOM 1423 C C . PHE A 1 183 ? 3.641 -10.208 0.669 1.00 96.44 183 PHE A C 1
ATOM 1425 O O . PHE A 1 183 ? 4.758 -10.366 1.165 1.00 96.44 183 PHE A O 1
ATOM 1432 N N . ARG A 1 184 ? 3.383 -10.484 -0.610 1.00 95.00 184 ARG A N 1
ATOM 1433 C CA . ARG A 1 184 ? 4.404 -10.875 -1.589 1.00 95.00 184 ARG A CA 1
ATOM 1434 C C . ARG A 1 184 ? 4.690 -9.706 -2.519 1.00 95.00 184 ARG A C 1
ATOM 1436 O O . ARG A 1 184 ? 3.791 -8.942 -2.860 1.00 95.00 184 ARG A O 1
ATOM 1443 N N . VAL A 1 185 ? 5.946 -9.575 -2.933 1.00 94.81 185 VAL A N 1
ATOM 1444 C CA . VAL A 1 185 ? 6.390 -8.511 -3.837 1.00 94.81 185 VAL A CA 1
ATOM 1445 C C . VAL A 1 185 ? 6.762 -9.133 -5.168 1.00 94.81 185 VAL A C 1
ATOM 1447 O O . VAL A 1 185 ? 7.639 -9.990 -5.232 1.00 94.81 185 VAL A O 1
ATOM 1450 N N . TYR A 1 186 ? 6.127 -8.650 -6.227 1.00 93.50 186 TYR A N 1
ATOM 1451 C CA . TYR A 1 186 ? 6.432 -9.029 -7.597 1.00 93.50 186 TYR A CA 1
ATOM 1452 C C . TYR A 1 186 ? 6.915 -7.805 -8.367 1.00 93.50 186 TYR A C 1
ATOM 1454 O O . TYR A 1 186 ? 6.549 -6.670 -8.065 1.00 93.50 186 TYR A O 1
ATOM 1462 N N . LYS A 1 187 ? 7.751 -8.046 -9.372 1.00 92.25 187 LYS A N 1
ATOM 1463 C CA . LYS A 1 187 ? 8.273 -7.027 -10.282 1.00 92.25 187 LYS A CA 1
ATOM 1464 C C . LYS A 1 187 ? 8.022 -7.478 -11.711 1.00 92.25 187 LYS A C 1
ATOM 1466 O O . LYS A 1 187 ? 8.118 -8.667 -12.012 1.00 92.25 187 LYS A O 1
ATOM 1471 N N . THR A 1 188 ? 7.704 -6.539 -12.592 1.00 90.12 188 THR A N 1
ATOM 1472 C CA . THR A 1 188 ? 7.574 -6.839 -14.015 1.00 90.12 188 THR A CA 1
ATOM 1473 C C . THR A 1 188 ? 8.956 -7.151 -14.586 1.00 90.12 188 THR A C 1
ATOM 1475 O O . THR A 1 188 ? 9.891 -6.358 -14.494 1.00 90.12 188 THR A O 1
ATOM 1478 N N . GLY A 1 189 ? 9.098 -8.354 -15.136 1.00 85.62 189 GLY A N 1
ATOM 1479 C CA . GLY A 1 189 ? 10.307 -8.816 -15.808 1.00 85.62 189 GLY A CA 1
ATOM 1480 C C . GLY A 1 189 ? 10.081 -8.970 -17.308 1.00 85.62 189 GLY A C 1
ATOM 1481 O O . GLY A 1 189 ? 8.950 -8.998 -17.792 1.00 85.62 189 GLY A O 1
ATOM 1482 N N . SER A 1 190 ? 11.168 -9.108 -18.063 1.00 87.12 190 SER A N 1
ATOM 1483 C CA . SER A 1 190 ? 11.064 -9.625 -19.431 1.00 87.12 190 SER A CA 1
ATOM 1484 C C . SER A 1 190 ? 10.790 -11.133 -19.407 1.00 87.12 190 SER A C 1
ATOM 1486 O O . SER A 1 190 ? 11.112 -11.795 -18.423 1.00 87.12 190 SER A O 1
ATOM 1488 N N . SER A 1 191 ? 10.259 -11.691 -20.504 1.00 84.50 191 SER A N 1
ATOM 1489 C CA . SER A 1 191 ? 10.020 -13.141 -20.640 1.00 84.50 191 SER A CA 1
ATOM 1490 C C . SER A 1 191 ? 11.208 -13.974 -20.144 1.00 84.50 191 SER A C 1
ATOM 1492 O O . SER A 1 191 ? 12.360 -13.599 -20.394 1.00 84.50 191 SER A O 1
ATOM 1494 N N . ASN A 1 192 ? 10.938 -15.093 -19.465 1.00 84.94 192 ASN A N 1
ATOM 1495 C CA . ASN A 1 192 ? 11.981 -16.034 -19.050 1.00 84.94 192 ASN A CA 1
ATOM 1496 C C . ASN A 1 192 ? 12.559 -16.824 -20.229 1.00 84.94 192 ASN A C 1
ATOM 1498 O O . ASN A 1 192 ? 13.621 -17.426 -20.099 1.00 84.94 192 ASN A O 1
ATOM 1502 N N . MET A 1 193 ? 11.887 -16.804 -21.383 1.00 83.00 193 MET A N 1
ATOM 1503 C CA . MET A 1 193 ? 12.338 -17.492 -22.588 1.00 83.00 193 MET A CA 1
ATOM 1504 C C . MET A 1 193 ? 13.329 -16.627 -23.379 1.00 83.00 193 MET A C 1
ATOM 1506 O O . MET A 1 193 ? 13.175 -15.401 -23.479 1.00 83.00 193 MET A O 1
ATOM 1510 N N . LYS A 1 194 ? 14.340 -17.264 -23.973 1.00 80.19 194 LYS A N 1
ATOM 1511 C CA . LYS A 1 194 ? 15.229 -16.652 -24.966 1.00 80.19 194 LYS A CA 1
ATOM 1512 C C . LYS A 1 194 ? 14.396 -16.196 -26.173 1.00 80.19 194 LYS A C 1
ATOM 1514 O O . LYS A 1 194 ? 13.379 -16.799 -26.512 1.00 80.19 194 LYS A O 1
ATOM 1519 N N . LYS A 1 195 ? 14.802 -15.097 -26.817 1.00 68.50 195 LYS A N 1
ATOM 1520 C CA . LYS A 1 195 ? 14.198 -14.679 -28.090 1.00 68.50 195 LYS A CA 1
ATOM 1521 C C . LYS A 1 195 ? 14.809 -15.528 -29.185 1.00 68.50 195 LYS A C 1
ATOM 1523 O O . LYS A 1 195 ? 15.945 -15.310 -29.588 1.00 68.50 195 LYS A O 1
ATOM 1528 N N . VAL A 1 196 ? 14.042 -16.508 -29.606 1.00 64.56 196 VAL A N 1
ATOM 1529 C CA . VAL A 1 196 ? 14.478 -17.522 -30.537 1.00 64.56 196 VAL A CA 1
ATOM 1530 C C . VAL A 1 196 ? 13.898 -17.180 -31.910 1.00 64.56 196 VAL A C 1
ATOM 1532 O O . VAL A 1 196 ? 12.727 -17.433 -32.169 1.00 64.56 196 VAL A O 1
ATOM 1535 N N . TYR A 1 197 ? 14.706 -16.540 -32.756 1.00 60.06 197 TYR A N 1
ATOM 1536 C CA . TYR A 1 197 ? 14.378 -16.257 -34.154 1.00 60.06 197 TYR A CA 1
ATOM 1537 C C . TYR A 1 197 ? 15.509 -16.794 -35.023 1.00 60.06 197 TYR A C 1
ATOM 1539 O O . TYR A 1 197 ? 16.552 -16.158 -35.147 1.00 60.06 197 TYR A O 1
ATOM 1547 N N . TYR A 1 198 ? 15.312 -17.968 -35.603 1.00 66.19 198 TYR A N 1
ATOM 1548 C CA . TYR A 1 198 ? 16.189 -18.499 -36.638 1.00 66.19 198 TYR A CA 1
ATOM 1549 C C . TYR A 1 198 ? 15.327 -19.028 -37.774 1.00 66.19 198 TYR A C 1
ATOM 1551 O O . TYR A 1 198 ? 14.320 -19.702 -37.547 1.00 66.19 198 TYR A O 1
ATOM 1559 N N . HIS A 1 199 ? 15.715 -18.707 -39.005 1.00 68.88 199 HIS A N 1
ATOM 1560 C CA . HIS A 1 199 ? 15.169 -19.398 -40.162 1.00 68.88 199 HIS A CA 1
ATOM 1561 C C . HIS A 1 199 ? 15.793 -20.801 -40.224 1.00 68.88 199 HIS A C 1
ATOM 1563 O O . HIS A 1 199 ? 16.988 -20.920 -39.951 1.00 68.88 199 HIS A O 1
ATOM 1569 N N . PRO A 1 200 ? 15.039 -21.860 -40.581 1.00 69.44 200 PRO A N 1
ATOM 1570 C CA . PRO A 1 200 ? 15.564 -23.231 -40.630 1.00 69.44 200 PRO A CA 1
ATOM 1571 C C . PRO A 1 200 ? 16.861 -23.378 -41.442 1.00 69.44 200 PRO A C 1
ATOM 1573 O O . PRO A 1 200 ? 17.699 -24.210 -41.122 1.00 69.44 200 PRO A O 1
ATOM 1576 N N . GLU A 1 201 ? 17.051 -22.524 -42.448 1.00 75.12 201 GLU A N 1
ATOM 1577 C CA . GLU A 1 201 ? 18.229 -22.464 -43.324 1.00 75.12 201 GLU A CA 1
ATOM 1578 C C . GLU A 1 201 ? 19.506 -21.938 -42.638 1.00 75.12 201 GLU A C 1
ATOM 1580 O O . GLU A 1 201 ? 20.599 -22.087 -43.174 1.00 75.12 201 GLU A O 1
ATOM 1585 N N . GLN A 1 202 ? 19.383 -21.311 -41.464 1.00 72.38 202 GLN A N 1
ATOM 1586 C CA . GLN A 1 202 ? 20.489 -20.703 -40.710 1.00 72.38 202 GLN A CA 1
ATOM 1587 C C . GLN A 1 202 ? 21.009 -21.602 -39.579 1.00 72.38 202 GLN A C 1
ATOM 1589 O O . GLN A 1 202 ? 21.967 -21.235 -38.901 1.00 72.38 202 GLN A O 1
ATOM 1594 N N . LEU A 1 203 ? 20.369 -22.752 -39.347 1.00 74.25 203 LEU A N 1
ATOM 1595 C CA . LEU A 1 203 ? 20.743 -23.692 -38.295 1.00 74.25 203 LEU A CA 1
ATOM 1596 C C . LEU A 1 203 ? 21.882 -24.595 -38.779 1.00 74.25 203 LEU A C 1
ATOM 1598 O O . LEU A 1 203 ? 21.719 -25.356 -39.732 1.00 74.25 203 LEU A O 1
ATOM 1602 N N . THR A 1 204 ? 23.028 -24.543 -38.103 1.00 76.44 204 THR A N 1
ATOM 1603 C CA . THR A 1 204 ? 24.141 -25.476 -38.312 1.00 76.44 204 THR A CA 1
ATOM 1604 C C . THR A 1 204 ? 24.153 -26.558 -37.231 1.00 76.44 204 THR A C 1
ATOM 1606 O O . THR A 1 204 ? 23.489 -26.446 -36.198 1.00 76.44 204 THR A O 1
ATOM 1609 N N . GLN A 1 205 ? 24.924 -27.628 -37.445 1.00 72.50 205 GLN A N 1
ATOM 1610 C CA . GLN A 1 205 ? 25.055 -28.714 -36.467 1.00 72.50 205 GLN A CA 1
ATOM 1611 C C . GLN A 1 205 ? 25.640 -28.234 -35.122 1.00 72.50 205 GLN A C 1
ATOM 1613 O O . GLN A 1 205 ? 25.269 -28.757 -34.072 1.00 72.50 205 GLN A O 1
ATOM 1618 N N . ASP A 1 206 ? 26.456 -27.177 -35.134 1.00 73.19 206 ASP A N 1
ATOM 1619 C CA . ASP A 1 206 ? 27.022 -26.559 -33.928 1.00 73.19 206 ASP A CA 1
ATOM 1620 C C . ASP A 1 206 ? 25.963 -25.843 -33.072 1.00 73.19 206 ASP A C 1
ATOM 1622 O O . ASP A 1 206 ? 26.135 -25.681 -31.862 1.00 73.19 206 ASP A O 1
ATOM 1626 N N . ASN A 1 207 ? 24.824 -25.452 -33.661 1.00 72.94 207 ASN A N 1
ATOM 1627 C CA . ASN A 1 207 ? 23.741 -24.815 -32.916 1.00 72.94 207 ASN A CA 1
ATOM 1628 C C . ASN A 1 207 ? 22.988 -25.787 -31.997 1.00 72.94 207 ASN A C 1
ATOM 1630 O O . ASN A 1 207 ? 22.313 -25.317 -31.084 1.00 72.94 207 ASN A O 1
ATOM 1634 N N . ILE A 1 208 ? 23.122 -27.108 -32.167 1.00 72.94 208 ILE A N 1
ATOM 1635 C CA . ILE A 1 208 ? 22.385 -28.115 -31.380 1.00 72.94 208 ILE A CA 1
ATOM 1636 C C . ILE A 1 208 ? 22.591 -27.923 -29.870 1.00 72.94 208 ILE A C 1
ATOM 1638 O O . ILE A 1 208 ? 21.620 -27.928 -29.116 1.00 72.94 208 ILE A O 1
ATOM 1642 N N . PHE A 1 209 ? 23.823 -27.660 -29.430 1.00 70.00 209 PHE A N 1
ATOM 1643 C CA . PHE A 1 209 ? 24.129 -27.430 -28.012 1.00 70.00 209 PHE A CA 1
ATOM 1644 C C . PHE A 1 209 ? 23.543 -26.109 -27.491 1.00 70.00 209 PHE A C 1
ATOM 1646 O O . PHE A 1 209 ? 23.109 -26.016 -26.349 1.00 70.00 209 PHE A O 1
ATOM 1653 N N . SER A 1 210 ? 23.450 -25.084 -28.344 1.00 67.19 210 SER A N 1
ATOM 1654 C CA . SER A 1 210 ? 22.842 -23.796 -27.978 1.00 67.19 210 SER A CA 1
ATOM 1655 C C . SER A 1 210 ? 21.308 -23.838 -27.872 1.00 67.19 210 SER A C 1
ATOM 1657 O O . SER A 1 210 ? 20.709 -22.933 -27.287 1.00 67.19 210 SER A O 1
ATOM 1659 N N . LEU A 1 211 ? 20.677 -24.889 -28.412 1.00 70.06 211 LEU A N 1
ATOM 1660 C CA . LEU A 1 211 ? 19.228 -25.118 -28.408 1.00 70.06 211 LEU A CA 1
ATOM 1661 C C . LEU A 1 211 ? 18.735 -25.958 -27.225 1.00 70.06 211 LEU A C 1
ATOM 1663 O O . LEU A 1 211 ? 17.526 -26.105 -27.050 1.00 70.06 211 LEU A O 1
ATOM 1667 N N . GLU A 1 212 ? 19.647 -26.491 -26.411 1.00 68.75 212 GLU A N 1
ATOM 1668 C CA . GLU A 1 212 ? 19.320 -27.358 -25.276 1.00 68.75 212 GLU A CA 1
ATOM 1669 C C . GLU A 1 212 ? 18.423 -26.652 -24.246 1.00 68.75 212 GLU A C 1
ATOM 1671 O O . GLU A 1 212 ? 17.480 -27.244 -23.723 1.00 68.75 212 GLU A O 1
ATOM 1676 N N . SER A 1 213 ? 18.665 -25.358 -23.998 1.00 72.12 213 SER A N 1
ATOM 1677 C CA . SER A 1 213 ? 17.855 -24.556 -23.082 1.00 72.12 213 SER A CA 1
ATOM 1678 C C . SER A 1 213 ? 17.341 -23.273 -23.724 1.00 72.12 213 SER A C 1
ATOM 1680 O O . SER A 1 213 ? 18.096 -22.343 -24.035 1.00 72.12 213 SER A O 1
ATOM 1682 N N . ASN A 1 214 ? 16.013 -23.193 -23.811 1.00 77.88 214 ASN A N 1
ATOM 1683 C CA . ASN A 1 214 ? 15.273 -22.003 -24.227 1.00 77.88 214 ASN A CA 1
ATOM 1684 C C . ASN A 1 214 ? 15.055 -21.000 -23.083 1.00 77.88 214 ASN A C 1
ATOM 1686 O O . ASN A 1 214 ? 14.409 -19.973 -23.288 1.00 77.88 214 ASN A O 1
ATOM 1690 N N . ILE A 1 215 ? 15.583 -21.267 -21.887 1.00 81.88 215 ILE A N 1
ATOM 1691 C CA . ILE A 1 215 ? 15.454 -20.402 -20.711 1.00 81.88 215 ILE A CA 1
ATOM 1692 C C . ILE A 1 215 ? 16.659 -19.462 -20.650 1.00 81.88 215 ILE A C 1
ATOM 1694 O O . ILE A 1 215 ? 17.789 -19.870 -20.917 1.00 81.88 215 ILE A O 1
ATOM 1698 N N . LYS A 1 216 ? 16.433 -18.188 -20.323 1.00 83.56 216 LYS A N 1
ATOM 1699 C CA . LYS A 1 216 ? 17.528 -17.240 -20.083 1.00 83.56 216 LYS A CA 1
ATOM 1700 C C . LYS A 1 216 ? 18.311 -17.621 -18.822 1.00 83.56 216 LYS A C 1
ATOM 1702 O O . LYS A 1 216 ? 17.721 -17.993 -17.815 1.00 83.56 216 LYS A O 1
ATOM 1707 N N . GLU A 1 217 ? 19.629 -17.476 -18.875 1.00 82.69 217 GLU A N 1
ATOM 1708 C CA . GLU A 1 217 ? 20.546 -17.911 -17.810 1.00 82.69 217 GLU A CA 1
ATOM 1709 C C . GLU A 1 217 ? 20.443 -17.071 -16.526 1.00 82.69 217 GLU A C 1
ATOM 1711 O O . GLU A 1 217 ? 20.777 -17.550 -15.450 1.00 82.69 217 GLU A O 1
ATOM 1716 N N . ASP A 1 218 ? 19.929 -15.840 -16.613 1.00 84.31 218 ASP A N 1
ATOM 1717 C CA . ASP A 1 218 ? 19.740 -14.927 -15.478 1.00 84.31 218 ASP A CA 1
ATOM 1718 C C . ASP A 1 218 ? 18.445 -15.188 -14.684 1.00 84.31 218 ASP A C 1
ATOM 1720 O O . ASP A 1 218 ? 18.052 -14.356 -13.862 1.00 84.31 218 ASP A O 1
ATOM 1724 N N . ARG A 1 219 ? 17.736 -16.295 -14.952 1.00 86.44 219 ARG A N 1
ATOM 1725 C CA . ARG A 1 219 ? 16.438 -16.604 -14.334 1.00 86.44 219 ARG A CA 1
ATOM 1726 C C . ARG A 1 219 ? 16.550 -17.548 -13.156 1.00 86.44 219 ARG A C 1
ATOM 1728 O O . ARG A 1 219 ? 17.163 -18.607 -13.239 1.00 86.44 219 ARG A O 1
ATOM 1735 N N . SER A 1 220 ? 15.883 -17.168 -12.071 1.00 89.06 220 SER A N 1
ATOM 1736 C CA . SER A 1 220 ? 15.750 -18.003 -10.885 1.00 89.06 220 SER A CA 1
ATOM 1737 C C . SER A 1 220 ? 14.623 -19.039 -11.045 1.00 89.06 220 SER A C 1
ATOM 1739 O O . SER A 1 220 ? 13.689 -18.826 -11.828 1.00 89.06 220 SER A O 1
ATOM 1741 N N . PRO A 1 221 ? 14.651 -20.143 -10.275 1.00 87.31 221 PRO A N 1
ATOM 1742 C CA . PRO A 1 221 ? 13.526 -21.076 -10.195 1.00 87.31 221 PRO A CA 1
ATOM 1743 C C . PRO A 1 221 ? 12.201 -20.393 -9.822 1.00 87.31 221 PRO A C 1
ATOM 1745 O O . PRO A 1 221 ? 11.156 -20.754 -10.362 1.00 87.31 221 PRO A O 1
ATOM 1748 N N . ASP A 1 222 ? 12.247 -19.364 -8.970 1.00 88.44 222 ASP A N 1
ATOM 1749 C CA . ASP A 1 222 ? 11.071 -18.592 -8.552 1.00 88.44 222 ASP A CA 1
ATOM 1750 C C . ASP A 1 222 ? 10.480 -17.760 -9.699 1.00 88.44 222 ASP A C 1
ATOM 1752 O O . ASP A 1 222 ? 9.255 -17.641 -9.805 1.00 88.44 222 ASP A O 1
ATOM 1756 N N . ASP A 1 223 ? 11.318 -17.226 -10.597 1.00 88.75 223 ASP A N 1
ATOM 1757 C CA . ASP A 1 223 ? 10.850 -16.511 -11.794 1.00 88.75 223 ASP A CA 1
ATOM 1758 C C . ASP A 1 223 ? 10.081 -17.458 -12.724 1.00 88.75 223 ASP A C 1
ATOM 1760 O O . ASP A 1 223 ? 9.029 -17.098 -13.265 1.00 88.75 223 ASP A O 1
ATOM 1764 N N . LEU A 1 224 ? 10.596 -18.680 -12.901 1.00 89.06 224 LEU A N 1
ATOM 1765 C CA . LEU A 1 224 ? 9.965 -19.714 -13.722 1.00 89.06 224 LEU A CA 1
ATOM 1766 C C . LEU A 1 224 ? 8.657 -20.190 -13.096 1.00 89.06 224 LEU A C 1
ATOM 1768 O O . LEU A 1 224 ? 7.633 -20.237 -13.778 1.00 89.06 224 LEU A O 1
ATOM 1772 N N . LEU A 1 225 ? 8.675 -20.486 -11.795 1.00 89.56 225 LEU A N 1
ATOM 1773 C CA . LEU A 1 225 ? 7.495 -20.903 -11.049 1.00 89.56 225 LEU A CA 1
ATOM 1774 C C . LEU A 1 225 ? 6.402 -19.832 -11.111 1.00 89.56 225 LEU A C 1
ATOM 1776 O O . LEU A 1 225 ? 5.255 -20.147 -11.420 1.00 89.56 225 LEU A O 1
ATOM 1780 N N . THR A 1 226 ? 6.755 -18.565 -10.889 1.00 89.94 226 THR A N 1
ATOM 1781 C CA . THR A 1 226 ? 5.804 -17.447 -10.955 1.00 89.94 226 THR A CA 1
ATOM 1782 C C . THR A 1 226 ? 5.189 -17.322 -12.349 1.00 89.94 226 THR A C 1
ATOM 1784 O O . THR A 1 226 ? 3.977 -17.145 -12.466 1.00 89.94 226 THR A O 1
ATOM 1787 N N . GLN A 1 227 ? 5.984 -17.473 -13.416 1.00 88.25 227 GLN A N 1
ATOM 1788 C CA . GLN A 1 227 ? 5.449 -17.479 -14.780 1.00 88.25 227 GLN A CA 1
ATOM 1789 C C . GLN A 1 227 ? 4.475 -18.643 -15.006 1.00 88.25 227 GLN A C 1
ATOM 1791 O O . GLN A 1 227 ? 3.428 -18.440 -15.615 1.00 88.25 227 GLN A O 1
ATOM 1796 N N . VAL A 1 228 ? 4.787 -19.848 -14.524 1.00 89.38 228 VAL A N 1
ATOM 1797 C CA . VAL A 1 228 ? 3.894 -21.012 -14.653 1.00 89.38 228 VAL A CA 1
ATOM 1798 C C . VAL A 1 228 ? 2.593 -20.795 -13.881 1.00 89.38 228 VAL A C 1
ATOM 1800 O O . VAL A 1 228 ? 1.524 -21.028 -14.439 1.00 89.38 228 VAL A O 1
ATOM 1803 N N . ILE A 1 229 ? 2.663 -20.291 -12.644 1.00 90.31 229 ILE A N 1
ATOM 1804 C CA . ILE A 1 229 ? 1.485 -19.946 -11.829 1.00 90.31 229 ILE A CA 1
ATOM 1805 C C . ILE A 1 229 ? 0.569 -18.993 -12.606 1.00 90.31 229 ILE A C 1
ATOM 1807 O O . ILE A 1 229 ? -0.626 -19.258 -12.733 1.00 90.31 229 ILE A O 1
ATOM 1811 N N . LEU A 1 230 ? 1.133 -17.928 -13.183 1.00 89.25 230 LEU A N 1
ATOM 1812 C CA . LEU A 1 230 ? 0.374 -16.953 -13.968 1.00 89.25 230 LEU A CA 1
ATOM 1813 C C . LEU A 1 230 ? -0.197 -17.551 -15.260 1.00 89.25 230 LEU A C 1
ATOM 1815 O O . LEU A 1 230 ? -1.369 -17.341 -15.560 1.00 89.25 230 LEU A O 1
ATOM 1819 N N . ASN A 1 231 ? 0.597 -18.323 -16.006 1.00 88.25 231 ASN A N 1
ATOM 1820 C CA . ASN A 1 231 ? 0.167 -18.955 -17.256 1.00 88.25 231 ASN A CA 1
ATOM 1821 C C . ASN A 1 231 ? -0.975 -19.958 -17.051 1.00 88.25 231 ASN A C 1
ATOM 1823 O O . ASN A 1 231 ? -1.825 -20.106 -17.924 1.00 88.25 231 ASN A O 1
ATOM 1827 N N . LEU A 1 232 ? -0.993 -20.641 -15.906 1.00 91.81 232 LEU A N 1
ATOM 1828 C CA . LEU A 1 232 ? -2.054 -21.575 -15.532 1.00 91.81 232 LEU A CA 1
ATOM 1829 C C . LEU A 1 232 ? -3.272 -20.880 -14.898 1.00 91.81 232 LEU A C 1
ATOM 1831 O O . LEU A 1 232 ? -4.227 -21.559 -14.531 1.00 91.81 232 LEU A O 1
ATOM 1835 N N . GLY A 1 233 ? -3.256 -19.550 -14.751 1.00 91.06 233 GLY A N 1
ATOM 1836 C CA . GLY A 1 233 ? -4.346 -18.794 -14.129 1.00 91.06 233 GLY A CA 1
ATOM 1837 C C . GLY A 1 233 ? -4.505 -19.062 -12.629 1.00 91.06 233 GLY A C 1
ATOM 1838 O O . GLY A 1 233 ? -5.590 -18.881 -12.079 1.00 91.06 233 GLY A O 1
ATOM 1839 N N . LEU A 1 234 ? -3.443 -19.520 -11.962 1.00 90.75 234 LEU A N 1
ATOM 1840 C CA . LEU A 1 234 ? -3.447 -19.811 -10.533 1.00 90.75 234 LEU A CA 1
ATOM 1841 C C . LEU A 1 234 ? -3.247 -18.533 -9.706 1.00 90.75 234 LEU A C 1
ATOM 1843 O O . LEU A 1 234 ? -2.576 -17.586 -10.118 1.00 90.75 234 LEU A O 1
ATOM 1847 N N . ALA A 1 235 ? -3.813 -18.514 -8.498 1.00 87.69 235 ALA A N 1
ATOM 1848 C CA . ALA A 1 235 ? -3.722 -17.360 -7.613 1.00 87.69 235 ALA A CA 1
ATOM 1849 C C . ALA A 1 235 ? -2.310 -17.200 -7.013 1.00 87.69 235 ALA A C 1
ATOM 1851 O O . ALA A 1 235 ? -1.698 -18.155 -6.535 1.00 87.69 235 ALA A O 1
ATOM 1852 N N . LEU A 1 236 ? -1.807 -15.964 -6.963 1.00 87.06 236 LEU A N 1
ATOM 1853 C CA . LEU A 1 236 ? -0.456 -15.655 -6.464 1.00 87.06 236 LEU A CA 1
ATOM 1854 C C . LEU A 1 236 ? -0.279 -15.851 -4.950 1.00 87.06 236 LEU A C 1
ATOM 1856 O O . LEU A 1 236 ? 0.847 -15.843 -4.453 1.00 87.06 236 LEU A O 1
ATOM 1860 N N . ASN A 1 237 ? -1.370 -16.029 -4.205 1.00 86.44 237 ASN A N 1
ATOM 1861 C CA . ASN A 1 237 ? -1.352 -16.253 -2.761 1.00 86.44 237 ASN A CA 1
ATOM 1862 C C . ASN A 1 237 ? -1.322 -17.744 -2.380 1.00 86.44 237 ASN A C 1
ATOM 1864 O O . ASN A 1 237 ? -1.434 -18.061 -1.197 1.00 86.44 237 ASN A O 1
ATOM 1868 N N . LEU A 1 238 ? -1.207 -18.660 -3.349 1.00 88.69 238 LEU A N 1
ATOM 1869 C CA . LEU A 1 238 ? -1.106 -20.090 -3.062 1.00 88.69 238 LEU A CA 1
ATOM 1870 C C . LEU A 1 238 ? 0.151 -20.406 -2.224 1.00 88.69 238 LEU A C 1
ATOM 1872 O O . LEU A 1 238 ? 1.196 -19.758 -2.407 1.00 88.69 238 LEU A O 1
ATOM 1876 N N . PRO A 1 239 ? 0.074 -21.382 -1.298 1.00 88.12 239 PRO A N 1
ATOM 1877 C CA . PRO A 1 239 ? 1.235 -21.835 -0.541 1.00 88.12 239 PRO A CA 1
ATOM 1878 C C . PRO A 1 239 ? 2.269 -22.441 -1.495 1.00 88.12 239 PRO A C 1
ATOM 1880 O O . PRO A 1 239 ? 1.922 -23.169 -2.423 1.00 88.12 239 PRO A O 1
ATOM 1883 N N . ILE A 1 240 ? 3.540 -22.112 -1.272 1.00 87.38 240 ILE A N 1
ATOM 1884 C CA . ILE A 1 240 ? 4.670 -22.626 -2.050 1.00 87.38 240 ILE A CA 1
ATOM 1885 C C . ILE A 1 240 ? 5.551 -23.416 -1.083 1.00 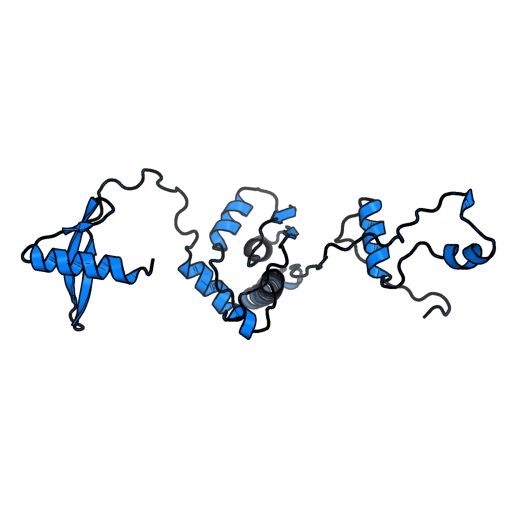87.38 240 ILE A C 1
ATOM 1887 O O . ILE A 1 240 ? 6.001 -22.870 -0.078 1.00 87.38 240 ILE A O 1
ATOM 1891 N N . GLU A 1 241 ? 5.779 -24.695 -1.380 1.00 87.25 241 GLU A N 1
ATOM 1892 C CA . GLU A 1 241 ? 6.638 -25.589 -0.598 1.00 87.25 241 GLU A CA 1
ATOM 1893 C C . GLU A 1 241 ? 7.833 -26.036 -1.443 1.00 87.25 241 GLU A C 1
ATOM 1895 O O . GLU A 1 241 ? 7.657 -26.572 -2.538 1.00 87.25 241 GLU A O 1
ATOM 1900 N N . GLN A 1 242 ? 9.049 -25.883 -0.918 1.00 85.00 242 GLN A N 1
ATOM 1901 C CA . GLN A 1 242 ? 10.249 -26.441 -1.537 1.00 85.00 242 GLN A CA 1
ATOM 1902 C C . GLN A 1 242 ? 10.558 -27.810 -0.918 1.00 85.00 242 GLN A C 1
ATOM 1904 O O . GLN A 1 242 ? 10.757 -27.924 0.291 1.00 85.00 242 GLN A O 1
ATOM 1909 N N . LYS A 1 243 ? 10.620 -28.858 -1.747 1.00 86.19 243 LYS A N 1
ATOM 1910 C CA . LYS A 1 243 ? 10.970 -30.223 -1.320 1.00 86.19 243 LYS A CA 1
ATOM 1911 C C . LYS A 1 243 ? 12.279 -30.647 -1.972 1.00 86.19 243 LYS A C 1
ATOM 1913 O O . LYS A 1 243 ? 12.395 -30.625 -3.193 1.00 86.19 243 LYS A O 1
ATOM 1918 N N . LYS A 1 244 ? 13.259 -31.053 -1.159 1.00 83.25 244 LYS A N 1
ATOM 1919 C CA . LYS A 1 244 ? 14.499 -31.669 -1.651 1.00 83.25 244 LYS A CA 1
ATOM 1920 C C . LYS A 1 244 ? 14.235 -33.140 -1.949 1.00 83.25 244 LYS A C 1
ATOM 1922 O O . LYS A 1 244 ? 13.845 -33.885 -1.056 1.00 83.25 244 LYS A O 1
ATOM 1927 N N . MET A 1 245 ? 14.465 -33.551 -3.189 1.00 80.38 245 MET A N 1
ATOM 1928 C CA . MET A 1 245 ? 14.307 -34.935 -3.633 1.00 80.38 245 MET A CA 1
ATOM 1929 C C . MET A 1 245 ? 15.665 -35.443 -4.127 1.00 80.38 245 MET A C 1
ATOM 1931 O O . MET A 1 245 ? 16.271 -34.808 -4.982 1.00 80.38 245 MET A O 1
ATOM 1935 N N . HIS A 1 246 ? 16.144 -36.554 -3.554 1.00 66.19 246 HIS A N 1
ATOM 1936 C CA . HIS A 1 246 ? 17.307 -37.349 -3.989 1.00 66.19 246 HIS A CA 1
ATOM 1937 C C . HIS A 1 246 ? 18.456 -36.578 -4.681 1.00 66.19 246 HIS A C 1
ATOM 1939 O O . HIS A 1 246 ? 18.716 -36.767 -5.863 1.00 66.19 246 HIS A O 1
ATOM 1945 N N . GLY A 1 247 ? 19.191 -35.753 -3.927 1.00 57.59 247 GLY A N 1
ATOM 1946 C CA . GLY A 1 247 ? 20.546 -35.322 -4.308 1.00 57.59 247 GLY A CA 1
ATOM 1947 C C . GLY A 1 247 ? 20.683 -34.138 -5.271 1.00 57.59 247 GLY A C 1
ATOM 1948 O O . GLY A 1 247 ? 21.810 -33.699 -5.484 1.00 57.59 247 GLY A O 1
ATOM 1949 N N . ASN A 1 248 ? 19.598 -33.563 -5.790 1.00 48.62 248 ASN A N 1
ATOM 1950 C CA . ASN A 1 248 ? 19.701 -32.320 -6.561 1.00 48.62 248 ASN A CA 1
ATOM 1951 C C . ASN A 1 248 ? 19.709 -31.116 -5.611 1.00 48.62 248 ASN A C 1
ATOM 1953 O O . ASN A 1 248 ? 18.725 -30.851 -4.913 1.00 48.62 248 ASN A O 1
ATOM 1957 N N . SER A 1 249 ? 20.878 -30.469 -5.547 1.00 39.50 249 SER A N 1
ATOM 1958 C CA . SER A 1 249 ? 21.144 -29.237 -4.793 1.00 39.50 249 SER A CA 1
ATOM 1959 C C . SER A 1 249 ? 20.670 -28.022 -5.570 1.00 39.50 249 SER A C 1
ATOM 1961 O O . SER A 1 249 ? 20.900 -28.014 -6.799 1.00 39.50 249 SER A O 1
#

Radius of gyration: 27.86 Å; chains: 1; bounding box: 49×91×67 Å

Foldseek 3Di:
DPPVVQVVVLVVVCVVVVQAFDAHPVRWTKGWDQDPVRDIDIDTDDDPPDPPPPPPDPPQDDQVVQVVVCVVLVFFDPDGDDRLSVLLVVVVVDPALAEEAEDQDCQLNSNLLNNLLVCLVPVGNYHYDYHDDQAADDCPGPNVVVVNGGRVSSNVSSLQSSLVVSLVVRVVPPCSVVRPSDDDDDDDDDDQFDPDDDDPVRDDPVCPVVPPDRGDPPDDPVNVVVVVCVVVVHDPPDDDDDDDDDDDD

pLDDT: mean 85.83, std 12.89, range [37.59, 98.25]

Sequence (249 aa):
MKSGWSSKSLLIDFIKNKYKAVTDIKGQSSRFVISPTGAIEVIKERSTIQSHVISSLENLGGPQKAGAEIKSLEVVFDDYPKPVELVQYLCKMIYRSDDIILDFFSGSATTAHAVMQLNAEDNGNRKFIMVQLPEATDEKSEAYKAGYKNIAEIGKERIRRAGTKIVEDNQNKIGIDKLDIGFRVYKTGSSNMKKVYYHPEQLTQDNIFSLESNIKEDRSPDDLLTQVILNLGLALNLPIEQKKMHGNS